Protein AF-0000000083131867 (afdb_homodimer)

Structure (mmCIF, N/CA/C/O backbone):
data_AF-0000000083131867-model_v1
#
loop_
_entity.id
_entity.type
_entity.pdbx_description
1 polymer 'Stringent starvation B family protein'
#
loop_
_atom_site.group_PDB
_atom_site.id
_atom_site.type_symbol
_atom_site.label_atom_id
_atom_site.label_alt_id
_atom_site.label_comp_id
_atom_site.label_asym_id
_atom_site.label_entity_id
_atom_site.label_seq_id
_atom_site.pdbx_PDB_ins_code
_atom_site.Cartn_x
_atom_site.Cartn_y
_atom_site.Cartn_z
_atom_site.occupancy
_atom_site.B_iso_or_equiv
_atom_site.auth_seq_id
_atom_site.auth_comp_id
_atom_site.auth_asym_id
_atom_site.auth_atom_id
_atom_site.pdbx_PDB_model_num
ATOM 1 N N . MET A 1 1 ? 16.654 6.094 -4.337 1 73.13 1 MET A N 1
ATOM 2 C CA . MET A 1 1 ? 15.721 5.061 -4.778 1 73.13 1 MET A CA 1
ATOM 3 C C . MET A 1 1 ? 14.392 5.177 -4.04 1 73.13 1 MET A C 1
ATOM 5 O O . MET A 1 1 ? 14.355 5.591 -2.88 1 73.13 1 MET A O 1
ATOM 9 N N . ALA A 1 2 ? 13.222 5.11 -4.765 1 87.03 2 ALA A N 1
ATOM 10 C CA . ALA A 1 2 ? 11.904 5.265 -4.155 1 87.03 2 ALA A CA 1
ATOM 11 C C . ALA A 1 2 ? 11.642 4.166 -3.129 1 87.03 2 ALA A C 1
ATOM 13 O O . ALA A 1 2 ? 11.893 2.988 -3.394 1 87.03 2 ALA A O 1
ATOM 14 N N . LEU A 1 3 ? 11.29 4.611 -2.001 1 92.62 3 LEU A N 1
ATOM 15 C CA . LEU A 1 3 ? 10.927 3.651 -0.965 1 92.62 3 LEU A CA 1
ATOM 16 C C . LEU A 1 3 ? 9.573 3.016 -1.263 1 92.62 3 LEU A C 1
ATOM 18 O O . LEU A 1 3 ? 8.703 3.652 -1.862 1 92.62 3 LEU A O 1
ATOM 22 N N . LEU A 1 4 ? 9.356 1.833 -0.875 1 97.01 4 LEU A N 1
ATOM 23 C CA . LEU A 1 4 ? 8.075 1.155 -1.038 1 97.01 4 LEU A CA 1
ATOM 24 C C . LEU A 1 4 ? 6.954 1.944 -0.37 1 97.01 4 LEU A C 1
ATOM 26 O O . LEU A 1 4 ? 5.853 2.049 -0.915 1 97.01 4 LEU A O 1
ATOM 30 N N . ARG A 1 5 ? 7.267 2.534 0.7 1 97.18 5 ARG A N 1
ATOM 31 C CA . ARG A 1 5 ? 6.232 3.226 1.461 1 97.18 5 ARG A CA 1
ATOM 32 C C . ARG A 1 5 ? 5.667 4.402 0.673 1 97.18 5 ARG A C 1
ATOM 34 O O . ARG A 1 5 ? 4.506 4.777 0.852 1 97.18 5 ARG A O 1
ATOM 41 N N . SER A 1 6 ? 6.434 5.08 -0.148 1 97.62 6 SER A N 1
ATOM 42 C CA . SER A 1 6 ? 5.884 6.191 -0.918 1 97.62 6 SER A CA 1
ATOM 43 C C . SER A 1 6 ? 4.797 5.716 -1.876 1 97.62 6 SER A C 1
ATOM 45 O O . SER A 1 6 ? 3.791 6.402 -2.07 1 97.62 6 SER A O 1
ATOM 47 N N . TYR A 1 7 ? 4.973 4.505 -2.48 1 98.32 7 TYR A N 1
ATOM 48 C CA . TYR A 1 7 ? 3.967 3.895 -3.343 1 98.32 7 TYR A CA 1
ATOM 49 C C . TYR A 1 7 ? 2.711 3.545 -2.553 1 98.32 7 TYR A C 1
ATOM 51 O O . TYR A 1 7 ? 1.594 3.821 -2.997 1 98.32 7 TYR A O 1
ATOM 59 N N . LEU A 1 8 ? 2.946 3.026 -1.408 1 98.69 8 LEU A N 1
ATOM 60 C CA . LEU A 1 8 ? 1.821 2.56 -0.604 1 98.69 8 LEU A CA 1
ATOM 61 C C . LEU A 1 8 ? 1.019 3.735 -0.057 1 98.69 8 LEU A C 1
ATOM 63 O O . LEU A 1 8 ? -0.211 3.677 0.008 1 98.69 8 LEU A O 1
ATOM 67 N N . ILE A 1 9 ? 1.72 4.769 0.348 1 98.77 9 ILE A N 1
ATOM 68 C CA . ILE A 1 9 ? 1.046 5.968 0.833 1 98.77 9 ILE A CA 1
ATOM 69 C C . ILE A 1 9 ? 0.175 6.554 -0.276 1 98.77 9 ILE A C 1
ATOM 71 O O . ILE A 1 9 ? -0.986 6.9 -0.044 1 98.77 9 ILE A O 1
ATOM 75 N N . ARG A 1 10 ? 0.74 6.588 -1.445 1 98.77 10 ARG A N 1
ATOM 76 C CA . ARG A 1 10 ? -0.016 7.117 -2.576 1 98.77 10 ARG A CA 1
ATOM 77 C C . ARG A 1 10 ? -1.252 6.268 -2.854 1 98.77 10 ARG A C 1
ATOM 79 O O . ARG A 1 10 ? -2.346 6.8 -3.051 1 98.77 10 ARG A O 1
ATOM 86 N N . SER A 1 11 ? -1.071 4.991 -2.851 1 98.72 11 SER A N 1
ATOM 87 C CA . SER A 1 11 ? -2.185 4.096 -3.147 1 98.72 11 SER A CA 1
ATOM 88 C C . SER A 1 11 ? -3.237 4.14 -2.045 1 98.72 11 SER A C 1
ATOM 90 O O . SER A 1 11 ? -4.437 4.076 -2.322 1 98.72 11 SER A O 1
ATOM 92 N N . CYS A 1 12 ? -2.796 4.262 -0.83 1 98.83 12 CYS A N 1
ATOM 93 C CA . CYS A 1 12 ? -3.72 4.412 0.288 1 98.83 12 CYS A CA 1
ATOM 94 C C . CYS A 1 12 ? -4.553 5.68 0.14 1 98.83 12 CYS A C 1
ATOM 96 O O . CYS A 1 12 ? -5.767 5.659 0.352 1 98.83 12 CYS A O 1
ATOM 98 N N . TYR A 1 13 ? -3.886 6.784 -0.223 1 98.93 13 TYR A N 1
ATOM 99 C CA . TYR A 1 13 ? -4.599 8.033 -0.463 1 98.93 13 TYR A CA 1
ATOM 100 C C . TYR A 1 13 ? -5.691 7.845 -1.51 1 98.93 13 TYR A C 1
ATOM 102 O O . TYR A 1 13 ? -6.833 8.264 -1.307 1 98.93 13 TYR A O 1
ATOM 110 N N . ASP A 1 14 ? -5.332 7.192 -2.614 1 98.63 14 ASP A N 1
ATOM 111 C CA . ASP A 1 14 ? -6.27 6.969 -3.71 1 98.63 14 ASP A CA 1
ATOM 112 C C . ASP A 1 14 ? -7.485 6.173 -3.239 1 98.63 14 ASP A C 1
ATOM 114 O O . ASP A 1 14 ? -8.618 6.477 -3.617 1 98.63 14 ASP A O 1
ATOM 118 N N . TRP A 1 15 ? -7.198 5.218 -2.461 1 98.6 15 TRP A N 1
ATOM 119 C CA . TRP A 1 15 ? -8.297 4.398 -1.96 1 98.6 15 TRP A CA 1
ATOM 120 C C . TRP A 1 15 ? -9.23 5.22 -1.077 1 98.6 15 TRP A C 1
ATOM 122 O O . TRP A 1 15 ? -10.454 5.133 -1.207 1 98.6 15 TRP A O 1
ATOM 132 N N . ILE A 1 16 ? -8.664 5.94 -0.137 1 98.5 16 ILE A N 1
ATOM 133 C CA . ILE A 1 16 ? -9.454 6.715 0.814 1 98.5 16 ILE A CA 1
ATOM 134 C C . ILE A 1 16 ? -10.364 7.683 0.061 1 98.5 16 ILE A C 1
ATOM 136 O O . ILE A 1 16 ? -11.567 7.748 0.325 1 98.5 16 ILE A O 1
ATOM 140 N N . VAL A 1 17 ? -9.823 8.381 -0.888 1 98.58 17 VAL A N 1
ATOM 141 C CA . VAL A 1 17 ? -10.572 9.391 -1.628 1 98.58 17 VAL A CA 1
ATOM 142 C C . VAL A 1 17 ? -11.627 8.715 -2.502 1 98.58 17 VAL A C 1
ATOM 144 O O . VAL A 1 17 ? -12.757 9.197 -2.606 1 98.58 17 VAL A O 1
ATOM 147 N N . ALA A 1 18 ? -11.251 7.616 -3.095 1 97.63 18 ALA A N 1
ATOM 148 C CA . ALA A 1 18 ? -12.191 6.887 -3.942 1 97.63 18 ALA A CA 1
ATOM 149 C C . ALA A 1 18 ? -13.405 6.425 -3.141 1 97.63 18 ALA A C 1
ATOM 151 O O . ALA A 1 18 ? -14.488 6.232 -3.699 1 97.63 18 ALA A O 1
ATOM 152 N N . HIS A 1 19 ? -13.235 6.26 -1.871 1 96.95 19 HIS A N 1
ATOM 153 C CA . HIS A 1 19 ? -14.321 5.779 -1.025 1 96.95 19 HIS A CA 1
ATOM 154 C C . HIS A 1 19 ? -14.947 6.92 -0.229 1 96.95 19 HIS A C 1
ATOM 156 O O . HIS A 1 19 ? -15.649 6.683 0.756 1 96.95 19 HIS A O 1
ATOM 162 N N . GLN A 1 20 ? -14.611 8.117 -0.675 1 97.29 20 GLN A N 1
ATOM 163 C CA . GLN A 1 20 ? -15.221 9.343 -0.17 1 97.29 20 GLN A CA 1
ATOM 164 C C . GLN A 1 20 ? -14.958 9.514 1.324 1 97.29 20 GLN A C 1
ATOM 166 O O . GLN A 1 20 ? -15.843 9.935 2.071 1 97.29 20 GLN A O 1
ATOM 171 N N . LEU A 1 21 ? -13.849 9.045 1.804 1 98 21 LEU A N 1
ATOM 172 C CA . LEU A 1 21 ? -13.382 9.259 3.169 1 98 21 LEU A CA 1
ATOM 173 C C . LEU A 1 21 ? -12.357 10.387 3.222 1 98 21 LEU A C 1
ATOM 175 O O . LEU A 1 21 ? -11.96 10.92 2.184 1 98 21 LEU A O 1
ATOM 179 N N . THR A 1 22 ? -11.942 10.76 4.432 1 98.78 22 THR A N 1
ATOM 180 C CA . THR A 1 22 ? -11.062 11.909 4.616 1 98.78 22 THR A CA 1
ATOM 181 C C . THR A 1 22 ? -9.639 11.455 4.928 1 98.78 22 THR A C 1
ATOM 183 O O . THR A 1 22 ? -9.372 10.932 6.012 1 98.78 22 THR A O 1
ATOM 186 N N . PRO A 1 23 ? -8.731 11.714 4.032 1 98.93 23 PRO A N 1
ATOM 187 C CA . PRO A 1 23 ? -7.347 11.312 4.291 1 98.93 23 PRO A CA 1
ATOM 188 C C . PRO A 1 23 ? -6.633 12.245 5.266 1 98.93 23 PRO A C 1
ATOM 190 O O . PRO A 1 23 ? -6.575 13.456 5.037 1 98.93 23 PRO A O 1
ATOM 193 N N . TYR A 1 24 ? -6.093 11.647 6.287 1 98.95 24 TYR A N 1
ATOM 194 C CA . TYR A 1 24 ? -5.263 12.353 7.257 1 98.95 24 TYR A CA 1
ATOM 195 C C . TYR A 1 24 ? -3.824 11.855 7.209 1 98.95 24 TYR A C 1
ATOM 197 O O . TYR A 1 24 ? -3.58 10.65 7.109 1 98.95 24 TYR A O 1
ATOM 205 N N . LEU A 1 25 ? -2.909 12.782 7.252 1 98.96 25 LEU A N 1
ATOM 206 C CA . LEU A 1 25 ? -1.481 12.486 7.274 1 98.96 25 LEU A CA 1
ATOM 207 C C . LEU A 1 25 ? -0.878 12.815 8.635 1 98.96 25 LEU A C 1
ATOM 209 O O . LEU A 1 25 ? -0.952 13.958 9.091 1 98.96 25 LEU A O 1
ATOM 213 N N . LEU A 1 26 ? -0.343 11.841 9.291 1 98.92 26 LEU A N 1
ATOM 214 C CA . LEU A 1 26 ? 0.411 12.047 10.523 1 98.92 26 LEU A CA 1
ATOM 215 C C . LEU A 1 26 ? 1.896 12.229 10.227 1 98.92 26 LEU A C 1
ATOM 217 O O . LEU A 1 26 ? 2.513 11.381 9.579 1 98.92 26 LEU A O 1
ATOM 221 N N . VAL A 1 27 ? 2.482 13.334 10.694 1 98.86 27 VAL A N 1
ATOM 222 C CA . VAL A 1 27 ? 3.839 13.703 10.305 1 98.86 27 VAL A CA 1
ATOM 223 C C . VAL A 1 27 ? 4.72 13.822 11.547 1 98.86 27 VAL A C 1
ATOM 225 O O . VAL A 1 27 ? 4.314 14.417 12.548 1 98.86 27 VAL A O 1
ATOM 228 N N . ASP A 1 28 ? 5.862 13.181 11.529 1 98.62 28 ASP A N 1
ATOM 229 C CA . ASP A 1 28 ? 6.919 13.495 12.486 1 98.62 28 ASP A CA 1
ATOM 230 C C . ASP A 1 28 ? 7.56 14.845 12.173 1 98.62 28 ASP A C 1
ATOM 232 O O . ASP A 1 28 ? 8.401 14.946 11.278 1 98.62 28 ASP A O 1
ATOM 236 N N . ALA A 1 29 ? 7.293 15.862 12.939 1 98.63 29 ALA A N 1
ATOM 237 C CA . ALA A 1 29 ? 7.695 17.231 12.627 1 98.63 29 ALA A CA 1
ATOM 238 C C . ALA A 1 29 ? 9.091 17.529 13.166 1 98.63 29 ALA A C 1
ATOM 240 O O . ALA A 1 29 ? 9.599 18.642 13.012 1 98.63 29 ALA A O 1
ATOM 241 N N . THR A 1 30 ? 9.702 16.514 13.784 1 97.99 30 THR A N 1
ATOM 242 C CA . THR A 1 30 ? 11.005 16.738 14.398 1 97.99 30 THR A CA 1
ATOM 243 C C . THR A 1 30 ? 12.128 16.466 13.401 1 97.99 30 THR A C 1
ATOM 245 O O . THR A 1 30 ? 13.286 16.803 13.655 1 97.99 30 THR A O 1
ATOM 248 N N . LEU A 1 31 ? 11.783 15.821 12.292 1 96.86 31 LEU A N 1
ATOM 249 C CA . LEU A 1 31 ? 12.806 15.439 11.324 1 96.86 31 LEU A CA 1
ATOM 250 C C . LEU A 1 31 ? 13.254 16.644 10.504 1 96.86 31 LEU A C 1
ATOM 252 O O . LEU A 1 31 ? 12.469 17.563 10.262 1 96.86 31 LEU A O 1
ATOM 256 N N . ASP A 1 32 ? 14.407 16.384 9.99 1 93.61 32 ASP A N 1
ATOM 257 C CA . ASP A 1 32 ? 14.984 17.448 9.174 1 93.61 32 ASP A CA 1
ATOM 258 C C . ASP A 1 32 ? 14.2 17.63 7.876 1 93.61 32 ASP A C 1
ATOM 260 O O . ASP A 1 32 ? 13.633 16.672 7.347 1 93.61 32 ASP A O 1
ATOM 264 N N . ASP A 1 33 ? 14.073 18.827 7.301 1 96.49 33 ASP A N 1
ATOM 265 C CA . ASP A 1 33 ? 13.564 19.174 5.978 1 96.49 33 ASP A CA 1
ATOM 266 C C . ASP A 1 33 ? 12.037 19.202 5.967 1 96.49 33 ASP A C 1
ATOM 268 O O . ASP A 1 33 ? 11.423 19.469 4.932 1 96.49 33 ASP A O 1
ATOM 272 N N . VAL A 1 34 ? 11.474 18.794 7.229 1 98.71 34 VAL A N 1
ATOM 273 C CA . VAL A 1 34 ? 10.025 18.946 7.314 1 98.71 34 VAL A CA 1
ATOM 274 C C . VAL A 1 34 ? 9.663 20.428 7.375 1 98.71 34 VAL A C 1
ATOM 276 O O . VAL A 1 34 ? 10.231 21.18 8.171 1 98.71 34 VAL A O 1
ATOM 279 N N . ASP A 1 35 ? 8.739 20.866 6.48 1 98.77 35 ASP A N 1
ATOM 280 C CA . ASP A 1 35 ? 8.254 22.243 6.482 1 98.77 35 ASP A CA 1
ATOM 281 C C . ASP A 1 35 ? 6.743 22.293 6.692 1 98.77 35 ASP A C 1
ATOM 283 O O . ASP A 1 35 ? 5.973 22.117 5.745 1 98.77 35 ASP A O 1
ATOM 287 N N . VAL A 1 36 ? 6.335 22.49 7.915 1 98.67 36 VAL A N 1
ATOM 288 C CA . VAL A 1 36 ? 4.941 22.578 8.338 1 98.67 36 VAL A CA 1
ATOM 289 C C . VAL A 1 36 ? 4.771 23.734 9.32 1 98.67 36 VAL A C 1
ATOM 291 O O . VAL A 1 36 ? 5.735 24.162 9.958 1 98.67 36 VAL A O 1
ATOM 294 N N . PRO A 1 37 ? 3.579 24.255 9.402 1 97.78 37 PRO A N 1
ATOM 295 C CA . PRO A 1 37 ? 3.372 25.327 10.379 1 97.78 37 PRO A CA 1
ATOM 296 C C . PRO A 1 37 ? 3.629 24.874 11.815 1 97.78 37 PRO A C 1
ATOM 298 O O . PRO A 1 37 ? 2.906 24.021 12.336 1 97.78 37 PRO A O 1
ATOM 301 N N . GLU A 1 38 ? 4.517 25.463 12.437 1 96.6 38 GLU A N 1
ATOM 302 C CA . GLU A 1 38 ? 5.028 25.021 13.732 1 96.6 38 GLU A CA 1
ATOM 303 C C . GLU A 1 38 ? 3.972 25.173 14.823 1 96.6 38 GLU A C 1
ATOM 305 O O . GLU A 1 38 ? 3.948 24.4 15.782 1 96.6 38 GLU A O 1
ATOM 310 N N . GLU A 1 39 ? 3.131 26.167 14.712 1 96.72 39 GLU A N 1
ATOM 311 C CA . GLU A 1 39 ? 2.154 26.478 15.751 1 96.72 39 GLU A CA 1
ATOM 312 C C . GLU A 1 39 ? 1.12 25.364 15.887 1 96.72 39 GLU A C 1
ATOM 314 O O . GLU A 1 39 ? 0.364 25.327 16.86 1 96.72 39 GLU A O 1
ATOM 319 N N . TYR A 1 40 ? 1.158 24.432 14.948 1 97.36 40 TYR A N 1
ATOM 320 C CA . TYR A 1 40 ? 0.164 23.365 14.967 1 97.36 40 TYR A CA 1
ATOM 321 C C . TYR A 1 40 ? 0.792 22.041 15.387 1 97.36 40 TYR A C 1
ATOM 323 O O . TYR A 1 40 ? 0.121 21.007 15.406 1 97.36 40 TYR A O 1
ATOM 331 N N . ILE A 1 41 ? 2.099 22.104 15.722 1 98.29 41 ILE A N 1
ATOM 332 C CA . ILE A 1 41 ? 2.812 20.901 16.137 1 98.29 41 ILE A CA 1
ATOM 333 C C . ILE A 1 41 ? 2.503 20.598 17.602 1 98.29 41 ILE A C 1
ATOM 335 O O . ILE A 1 41 ? 2.488 21.503 18.44 1 98.29 41 ILE A O 1
ATOM 339 N N . ASP A 1 42 ? 2.102 19.364 17.847 1 98.14 42 ASP A N 1
ATOM 340 C CA . ASP A 1 42 ? 1.883 18.871 19.203 1 98.14 42 ASP A CA 1
ATOM 341 C C . ASP A 1 42 ? 2.783 17.675 19.504 1 98.14 42 ASP A C 1
ATOM 343 O O . ASP A 1 42 ? 2.646 16.617 18.886 1 98.14 42 ASP A O 1
ATOM 347 N N . LYS A 1 43 ? 3.737 17.781 20.463 1 97.93 43 LYS A N 1
ATOM 348 C CA . LYS A 1 43 ? 4.657 16.725 20.876 1 97.93 43 LYS A CA 1
ATOM 349 C C . LYS A 1 43 ? 5.45 16.191 19.687 1 97.93 43 LYS A C 1
ATOM 351 O O . LYS A 1 43 ? 5.556 14.977 19.5 1 97.93 43 LYS A O 1
ATOM 356 N N . GLY A 1 44 ? 5.795 17.102 18.833 1 98.32 44 GLY A N 1
ATOM 357 C CA . GLY A 1 44 ? 6.685 16.776 17.731 1 98.32 44 GLY A CA 1
ATOM 358 C C . GLY A 1 44 ? 5.962 16.19 16.533 1 98.32 44 GLY A C 1
ATOM 359 O O . GLY A 1 44 ? 6.597 15.748 15.573 1 98.32 44 GLY A O 1
ATOM 360 N N . LYS A 1 45 ? 4.575 16.161 16.641 1 98.77 45 LYS A N 1
ATOM 361 C CA . LYS A 1 45 ? 3.797 15.593 15.543 1 98.77 45 LYS A CA 1
ATOM 362 C C . LYS A 1 45 ? 2.73 16.572 15.062 1 98.77 45 LYS A C 1
ATOM 364 O O . LYS A 1 45 ? 2.349 17.491 15.79 1 98.77 45 LYS A O 1
ATOM 369 N N . ILE A 1 46 ? 2.321 16.383 13.848 1 98.76 46 ILE A N 1
ATOM 370 C CA . ILE A 1 46 ? 1.221 17.169 13.3 1 98.76 46 ILE A CA 1
ATOM 371 C C . ILE A 1 46 ? 0.346 16.285 12.414 1 98.76 46 ILE A C 1
ATOM 373 O O . ILE A 1 46 ? 0.851 15.408 11.709 1 98.76 46 ILE A O 1
ATOM 377 N N . ILE A 1 47 ? -0.959 16.447 12.472 1 98.83 47 ILE A N 1
ATOM 378 C CA . ILE A 1 47 ? -1.916 15.771 11.603 1 98.83 47 ILE A CA 1
ATOM 379 C C . ILE A 1 47 ? -2.43 16.746 10.545 1 98.83 47 ILE A C 1
ATOM 381 O O . ILE A 1 47 ? -2.891 17.841 10.873 1 98.83 47 ILE A O 1
ATOM 385 N N . LEU A 1 48 ? -2.331 16.383 9.329 1 98.83 48 LEU A N 1
ATOM 386 C CA . LEU A 1 48 ? -2.731 17.234 8.214 1 98.83 48 LEU A CA 1
ATOM 387 C C . LEU A 1 48 ? -3.896 16.615 7.449 1 98.83 48 LEU A C 1
ATOM 389 O O . LEU A 1 48 ? -3.919 15.403 7.22 1 98.83 48 LEU A O 1
ATOM 393 N N . ASN A 1 49 ? -4.849 17.394 7.113 1 98.64 49 ASN A N 1
ATOM 394 C CA . ASN A 1 49 ? -5.977 16.998 6.278 1 98.64 49 ASN A CA 1
ATOM 395 C C . ASN A 1 49 ? -5.635 17.088 4.793 1 98.64 49 ASN A C 1
ATOM 397 O O . ASN A 1 49 ? -5.379 18.177 4.276 1 98.64 49 ASN A O 1
ATOM 401 N N . LEU A 1 50 ? -5.694 15.955 4.155 1 98.89 50 LEU A N 1
ATOM 402 C CA . LEU A 1 50 ? -5.303 15.949 2.749 1 98.89 50 LEU A CA 1
ATOM 403 C C . LEU A 1 50 ? -6.521 15.78 1.847 1 98.89 50 LEU A C 1
ATOM 405 O O . LEU A 1 50 ? -6.39 15.38 0.688 1 98.89 50 LEU A O 1
ATOM 409 N N . ALA A 1 51 ? -7.633 15.987 2.357 1 98.76 51 ALA A N 1
ATOM 410 C CA . ALA A 1 51 ? -8.813 15.921 1.498 1 98.76 51 ALA A CA 1
ATOM 411 C C . ALA A 1 51 ? -8.655 16.826 0.28 1 98.76 51 ALA A C 1
ATOM 413 O O . ALA A 1 51 ? -8.125 17.935 0.387 1 98.76 51 ALA A O 1
ATOM 414 N N . PRO A 1 52 ? -9.2 16.37 -0.82 1 98.45 52 PRO A N 1
ATOM 415 C CA . PRO A 1 52 ? -9.049 17.167 -2.04 1 98.45 52 PRO A CA 1
ATOM 416 C C . PRO A 1 52 ? -9.571 18.593 -1.881 1 98.45 52 PRO A C 1
ATOM 418 O O . PRO A 1 52 ? -9.004 19.529 -2.45 1 98.45 52 PRO A O 1
ATOM 421 N N . ALA A 1 53 ? -10.539 18.747 -1.103 1 97.81 53 ALA A N 1
ATOM 422 C CA . ALA A 1 53 ? -11.131 20.069 -0.909 1 97.81 53 ALA A CA 1
ATOM 423 C C . ALA A 1 53 ? -10.286 20.913 0.041 1 97.81 53 ALA A C 1
ATOM 425 O O . ALA A 1 53 ? -10.45 22.134 0.108 1 97.81 53 ALA A O 1
ATOM 426 N N . ALA A 1 54 ? -9.392 20.29 0.712 1 98.19 54 ALA A N 1
ATOM 427 C CA . ALA A 1 54 ? -8.678 20.99 1.777 1 98.19 54 ALA A CA 1
ATOM 428 C C . ALA A 1 54 ? -7.289 21.421 1.315 1 98.19 54 ALA A C 1
ATOM 430 O O . ALA A 1 54 ? -6.614 22.196 1.997 1 98.19 54 ALA A O 1
ATOM 431 N N . VAL A 1 55 ? -6.832 20.867 0.188 1 98.61 55 VAL A N 1
ATOM 432 C CA . VAL A 1 55 ? -5.456 21.145 -0.209 1 98.61 55 VAL A CA 1
ATOM 433 C C . VAL A 1 55 ? -5.409 21.516 -1.689 1 98.61 55 VAL A C 1
ATOM 435 O O . VAL A 1 55 ? -6.329 21.194 -2.445 1 98.61 55 VAL A O 1
ATOM 438 N N . ASN A 1 56 ? -4.27 22.198 -2.098 1 98.42 56 ASN A N 1
ATOM 439 C CA . ASN A 1 56 ? -3.98 22.535 -3.487 1 98.42 56 ASN A CA 1
ATOM 440 C C . ASN A 1 56 ? -2.659 21.926 -3.948 1 98.42 56 ASN A C 1
ATOM 442 O O . ASN A 1 56 ? -1.701 21.853 -3.176 1 98.42 56 ASN A O 1
ATOM 446 N N . ASP A 1 57 ? -2.594 21.438 -5.198 1 98.34 57 ASP A N 1
ATOM 447 C CA . ASP A 1 57 ? -1.375 20.969 -5.848 1 98.34 57 ASP A CA 1
ATOM 448 C C . ASP A 1 57 ? -0.726 19.841 -5.049 1 98.34 57 ASP A C 1
ATOM 450 O O . ASP A 1 57 ? 0.491 19.836 -4.847 1 98.34 57 ASP A O 1
ATOM 454 N N . LEU A 1 58 ? -1.529 18.98 -4.53 1 98.89 58 LEU A N 1
ATOM 455 C CA . LEU A 1 58 ? -1.001 17.842 -3.785 1 98.89 58 LEU A CA 1
ATOM 456 C C . LEU A 1 58 ? -0.177 16.934 -4.693 1 98.89 58 LEU A C 1
ATOM 458 O O . LEU A 1 58 ? -0.636 16.543 -5.768 1 98.89 58 LEU A O 1
ATOM 462 N N . GLU A 1 59 ? 1.022 16.669 -4.268 1 98.64 59 GLU A N 1
ATOM 463 C CA . GLU A 1 59 ? 1.884 15.697 -4.934 1 98.64 59 GLU A CA 1
ATOM 464 C C . GLU A 1 59 ? 2.48 14.711 -3.932 1 98.64 59 GLU A C 1
ATOM 466 O O . GLU A 1 59 ? 3.129 15.116 -2.966 1 98.64 59 GLU A O 1
ATOM 471 N N . ILE A 1 60 ? 2.163 13.464 -4.144 1 98.52 60 ILE A N 1
ATOM 472 C CA . ILE A 1 60 ? 2.817 12.386 -3.41 1 98.52 60 ILE A CA 1
ATOM 473 C C . ILE A 1 60 ? 3.882 11.735 -4.289 1 98.52 60 ILE A C 1
ATOM 475 O O . ILE A 1 60 ? 3.566 10.906 -5.146 1 98.52 60 ILE A O 1
ATOM 479 N N . GLU A 1 61 ? 5.055 12.107 -4.026 1 97.15 61 GLU A N 1
ATOM 480 C CA . GLU A 1 61 ? 6.181 11.687 -4.855 1 97.15 61 GLU A CA 1
ATOM 481 C C . GLU A 1 61 ? 6.989 10.588 -4.173 1 97.15 61 GLU A C 1
ATOM 483 O O . GLU A 1 61 ? 6.565 10.04 -3.153 1 97.15 61 GLU A O 1
ATOM 488 N N . GLU A 1 62 ? 8.121 10.265 -4.717 1 94.99 62 GLU A N 1
ATOM 489 C CA . GLU A 1 62 ? 8.964 9.179 -4.227 1 94.99 62 GLU A C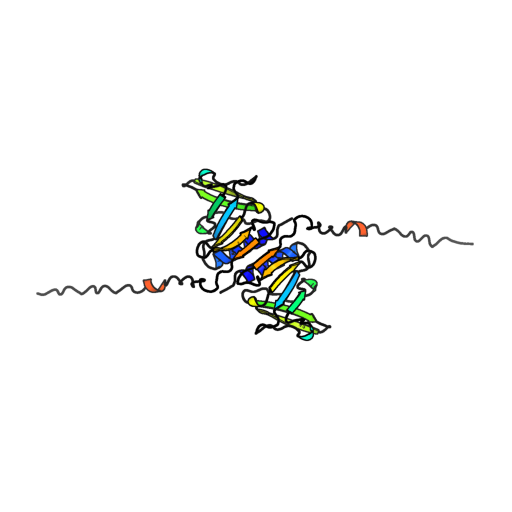A 1
ATOM 490 C C . GLU A 1 62 ? 9.663 9.567 -2.926 1 94.99 62 GLU A C 1
ATOM 492 O O . GLU A 1 62 ? 9.858 8.726 -2.047 1 94.99 62 GLU A O 1
ATOM 497 N N . SER A 1 63 ? 9.972 10.856 -2.835 1 96.53 63 SER A N 1
ATOM 498 C CA . SER A 1 63 ? 10.817 11.235 -1.708 1 96.53 63 SER A CA 1
ATOM 499 C C . SER A 1 63 ? 10.085 12.18 -0.761 1 96.53 63 SER A C 1
ATOM 501 O O . SER A 1 63 ? 10.561 12.452 0.343 1 96.53 63 SER A O 1
ATOM 503 N N . CYS A 1 64 ? 8.879 12.662 -1.237 1 98.23 64 CYS A N 1
ATOM 504 C CA . CYS A 1 64 ? 8.223 13.648 -0.385 1 98.23 64 CYS A CA 1
ATOM 505 C C . CYS A 1 64 ? 6.749 13.789 -0.748 1 98.23 64 CYS A C 1
ATOM 507 O O . CYS A 1 64 ? 6.309 13.283 -1.782 1 98.23 64 CYS A O 1
ATOM 509 N N . ILE A 1 65 ? 6.039 14.408 0.131 1 98.86 65 ILE A N 1
ATOM 510 C CA . ILE A 1 65 ? 4.675 14.892 -0.053 1 98.86 65 ILE A CA 1
ATOM 511 C C . ILE A 1 65 ? 4.648 16.414 0.063 1 98.86 65 ILE A C 1
ATOM 513 O O . ILE A 1 65 ? 5.199 16.981 1.01 1 98.86 65 ILE A O 1
ATOM 517 N N . HIS A 1 66 ? 4.015 17.026 -0.891 1 98.8 66 HIS A N 1
ATOM 518 C CA . HIS A 1 66 ? 3.933 18.476 -0.755 1 98.8 66 HIS A CA 1
ATOM 519 C C . HIS A 1 66 ? 2.616 19.009 -1.309 1 98.8 66 HIS A C 1
ATOM 521 O O . HIS A 1 66 ? 2.017 18.395 -2.195 1 98.8 66 HIS A O 1
ATOM 527 N N . PHE A 1 67 ? 2.22 20.068 -0.8 1 98.91 67 PHE A N 1
ATOM 528 C CA . PHE A 1 67 ? 0.956 20.709 -1.138 1 98.91 67 PHE A CA 1
ATOM 529 C C . PHE A 1 67 ? 0.859 22.088 -0.496 1 98.91 67 PHE A C 1
ATOM 531 O O . PHE A 1 67 ? 1.747 22.491 0.258 1 98.91 67 PHE A O 1
ATOM 538 N N . SER A 1 68 ? -0.168 22.768 -0.861 1 98.84 68 SER A N 1
ATOM 539 C CA . SER A 1 68 ? -0.509 24.016 -0.186 1 98.84 68 SER A CA 1
ATOM 540 C C . SER A 1 68 ? -1.841 23.903 0.548 1 98.84 68 SER A C 1
ATOM 542 O O . SER A 1 68 ? -2.768 23.251 0.064 1 98.84 68 SER A O 1
ATOM 544 N N . ALA A 1 69 ? -1.859 24.499 1.654 1 98.2 69 ALA A N 1
ATOM 545 C CA . ALA A 1 69 ? -3.086 24.499 2.445 1 98.2 69 ALA A CA 1
ATOM 546 C C . ALA A 1 69 ? -3.161 25.733 3.341 1 98.2 69 ALA A C 1
ATOM 548 O O . ALA A 1 69 ? -2.155 26.412 3.558 1 98.2 69 ALA A O 1
ATOM 549 N N . GLY A 1 70 ? -4.407 25.97 3.769 1 97.24 70 GLY A N 1
ATOM 550 C CA . GLY A 1 70 ? -4.636 27.127 4.619 1 97.24 70 GLY A CA 1
ATOM 551 C C . GLY A 1 70 ? -4.531 26.81 6.099 1 97.24 70 GLY A C 1
ATOM 552 O O . GLY A 1 70 ? -5.099 25.822 6.569 1 97.24 70 GLY A O 1
ATOM 553 N N . PHE A 1 71 ? -3.769 27.533 6.751 1 95.79 71 PHE A N 1
ATOM 554 C CA . PHE A 1 71 ? -3.648 27.454 8.202 1 95.79 71 PHE A CA 1
ATOM 555 C C . PHE A 1 71 ? -3.919 28.811 8.842 1 95.79 71 PHE A C 1
ATOM 557 O O . PHE A 1 71 ? -3.095 29.723 8.748 1 95.79 71 PHE A O 1
ATOM 564 N N . GLY A 1 72 ? -5.065 28.897 9.432 1 93.95 72 GLY A N 1
ATOM 565 C CA . GLY A 1 72 ? -5.425 30.174 10.026 1 93.95 72 GLY A CA 1
ATOM 566 C C . GLY A 1 72 ? -5.662 31.265 8.999 1 93.95 72 GLY A C 1
ATOM 567 O O . GLY A 1 72 ? -5.26 32.413 9.201 1 93.95 72 GLY A O 1
ATOM 568 N N . GLY A 1 73 ? -6.096 30.855 7.834 1 92.75 73 GLY A N 1
ATOM 569 C CA . GLY A 1 73 ? -6.419 31.819 6.794 1 92.75 73 GLY A CA 1
ATOM 570 C C . GLY A 1 73 ? -5.246 32.128 5.883 1 92.75 73 GLY A C 1
ATOM 571 O O . GLY A 1 73 ? -5.386 32.882 4.917 1 92.75 73 GLY A O 1
ATOM 572 N N . VAL A 1 74 ? -4.098 31.654 6.207 1 95.85 74 VAL A N 1
ATOM 573 C CA . VAL A 1 74 ? -2.902 31.909 5.411 1 95.85 74 VAL A CA 1
ATOM 574 C C . VAL A 1 74 ? -2.531 30.658 4.618 1 95.85 74 VAL A C 1
ATOM 576 O O . VAL A 1 74 ? -2.365 29.579 5.192 1 95.85 74 VAL A O 1
ATOM 579 N N . LEU A 1 75 ? -2.452 30.817 3.288 1 97.32 75 LEU A N 1
ATOM 580 C CA . LEU A 1 75 ? -2.033 29.716 2.427 1 97.32 75 LEU A CA 1
ATOM 581 C C . LEU A 1 75 ? -0.539 29.451 2.572 1 97.32 75 LEU A C 1
ATOM 583 O O . LEU A 1 75 ? 0.274 30.37 2.445 1 97.32 75 LEU A O 1
ATOM 587 N N . ARG A 1 76 ? -0.189 28.245 2.894 1 97.79 76 ARG A N 1
ATOM 588 C CA . ARG A 1 76 ? 1.211 27.882 3.088 1 97.79 76 ARG A CA 1
ATOM 589 C C . ARG A 1 76 ? 1.57 26.634 2.287 1 97.79 76 ARG A C 1
ATOM 591 O O . ARG A 1 76 ? 0.728 25.756 2.087 1 97.79 76 ARG A O 1
ATOM 598 N N . ARG A 1 77 ? 2.839 26.628 1.9 1 98.59 77 ARG A N 1
ATOM 599 C CA . ARG A 1 77 ? 3.371 25.425 1.267 1 98.59 77 ARG A CA 1
ATOM 600 C C . ARG A 1 77 ? 3.89 24.441 2.31 1 98.59 77 ARG A C 1
ATOM 602 O O . ARG A 1 77 ? 4.616 24.827 3.229 1 98.59 77 ARG A O 1
ATOM 609 N N . ILE A 1 78 ? 3.472 23.255 2.172 1 98.88 78 ILE A N 1
ATOM 610 C CA . ILE A 1 78 ? 3.833 22.19 3.101 1 98.88 78 ILE A CA 1
ATOM 611 C C . ILE A 1 78 ? 4.758 21.192 2.409 1 98.88 78 ILE A C 1
ATOM 613 O O . ILE A 1 78 ? 4.543 20.838 1.247 1 98.88 78 ILE A O 1
ATOM 617 N N . TYR A 1 79 ? 5.762 20.785 3.106 1 98.91 79 TYR A N 1
ATOM 618 C CA . TYR A 1 79 ? 6.698 19.791 2.593 1 98.91 79 TYR A CA 1
ATOM 619 C C . TYR A 1 79 ? 6.977 18.716 3.636 1 98.91 79 TYR A C 1
ATOM 621 O O . TYR A 1 79 ? 7.368 19.023 4.765 1 98.91 79 TYR A O 1
ATOM 629 N N . VAL A 1 80 ? 6.82 17.489 3.306 1 98.86 80 VAL A N 1
ATOM 630 C CA . VAL A 1 80 ? 6.993 16.353 4.205 1 98.86 80 VAL A CA 1
ATOM 631 C C . VAL A 1 80 ? 7.839 15.279 3.525 1 98.86 80 VAL A C 1
ATOM 633 O O . VAL A 1 80 ? 7.362 14.58 2.628 1 98.86 80 VAL A O 1
ATOM 636 N N . PRO A 1 81 ? 9.066 15.14 3.952 1 98.46 81 PRO A N 1
ATOM 637 C CA . PRO A 1 81 ? 9.793 13.968 3.459 1 98.46 81 PRO A CA 1
ATOM 638 C C . PRO A 1 81 ? 9.062 12.657 3.743 1 98.46 81 PRO A C 1
ATOM 640 O O . PRO A 1 81 ? 8.421 12.518 4.788 1 98.46 81 PRO A O 1
ATOM 643 N N . ILE A 1 82 ? 9.203 11.686 2.894 1 97.53 82 ILE A N 1
ATOM 644 C CA . ILE A 1 82 ? 8.464 10.432 3 1 97.53 82 ILE A CA 1
ATOM 645 C C . ILE A 1 82 ? 8.803 9.743 4.32 1 97.53 82 ILE A C 1
ATOM 647 O O . ILE A 1 82 ? 7.939 9.122 4.943 1 97.53 82 ILE A O 1
ATOM 651 N N . ASN A 1 83 ? 10.029 9.872 4.784 1 95.3 83 ASN A N 1
ATOM 652 C CA . ASN A 1 83 ? 10.447 9.239 6.03 1 95.3 83 ASN A CA 1
ATOM 653 C C . ASN A 1 83 ? 9.774 9.881 7.24 1 95.3 83 ASN A C 1
ATOM 655 O O . ASN A 1 83 ? 9.765 9.306 8.329 1 95.3 83 ASN A O 1
ATOM 659 N N . ALA A 1 84 ? 9.244 11.071 7.073 1 97.89 84 ALA A N 1
ATOM 660 C CA . ALA A 1 84 ? 8.578 11.768 8.171 1 97.89 84 ALA A CA 1
ATOM 661 C C . ALA A 1 84 ? 7.088 11.441 8.205 1 97.89 84 ALA A C 1
ATOM 663 O O . ALA A 1 84 ? 6.391 11.792 9.161 1 97.89 84 ALA A O 1
ATOM 664 N N . ALA A 1 85 ? 6.565 10.845 7.144 1 98.45 85 ALA A N 1
ATOM 665 C CA . ALA A 1 85 ? 5.166 10.425 7.109 1 98.45 85 ALA A CA 1
ATOM 666 C C . ALA A 1 85 ? 4.943 9.187 7.973 1 98.45 85 ALA A C 1
ATOM 668 O O . ALA A 1 85 ? 5.299 8.074 7.578 1 98.45 85 ALA A O 1
ATOM 669 N N . LEU A 1 86 ? 4.323 9.354 9.065 1 98.09 86 LEU A N 1
ATOM 670 C CA . LEU A 1 86 ? 4.162 8.277 10.035 1 98.09 86 LEU A CA 1
ATOM 671 C C . LEU A 1 86 ? 2.925 7.443 9.721 1 98.09 86 LEU A C 1
ATOM 673 O O . LEU A 1 86 ? 2.858 6.264 10.076 1 98.09 86 LEU A O 1
ATOM 677 N N . ALA A 1 87 ? 1.917 8.134 9.128 1 98.77 87 ALA A N 1
ATOM 678 C CA . ALA A 1 87 ? 0.694 7.416 8.778 1 98.77 87 ALA A CA 1
ATOM 679 C C . ALA A 1 87 ? -0.13 8.199 7.761 1 98.77 87 ALA A C 1
ATOM 681 O O . ALA A 1 87 ? -0.072 9.43 7.721 1 98.77 87 ALA A O 1
ATOM 682 N N . LEU A 1 88 ? -0.787 7.597 6.927 1 98.94 88 LEU A N 1
ATOM 683 C CA . LEU A 1 88 ? -1.904 8.061 6.111 1 98.94 88 LEU A CA 1
ATOM 684 C C . LEU A 1 88 ? -3.141 7.2 6.344 1 98.94 88 LEU A C 1
ATOM 686 O O . LEU A 1 88 ? -3.105 5.985 6.14 1 98.94 88 LEU A O 1
ATOM 690 N N . TYR A 1 89 ? -4.2 7.822 6.816 1 98.83 89 TYR A N 1
ATOM 691 C CA . TYR A 1 89 ? -5.34 7.01 7.225 1 98.83 89 TYR A CA 1
ATOM 692 C C . TYR A 1 89 ? -6.644 7.783 7.072 1 98.83 89 TYR A C 1
ATOM 694 O O . TYR A 1 89 ? -6.634 9.01 6.943 1 98.83 89 TYR A O 1
ATOM 702 N N . ALA A 1 90 ? -7.713 7.061 7.015 1 98.74 90 ALA A N 1
ATOM 703 C CA . ALA A 1 90 ? -9.04 7.669 6.959 1 98.74 90 ALA A CA 1
ATOM 704 C C . ALA A 1 90 ? -9.491 8.129 8.343 1 98.74 90 ALA A C 1
ATOM 706 O O . ALA A 1 90 ? -9.508 7.341 9.291 1 98.74 90 ALA A O 1
ATOM 707 N N . ARG A 1 91 ? -9.881 9.295 8.393 1 98.16 91 ARG A N 1
ATOM 708 C CA . ARG A 1 91 ? -10.293 9.895 9.658 1 98.16 91 ARG A CA 1
ATOM 709 C C . ARG A 1 91 ? -11.451 9.122 10.28 1 98.16 91 ARG A C 1
ATOM 711 O O . ARG A 1 91 ? -11.502 8.944 11.498 1 98.16 91 ARG A O 1
ATOM 718 N N . GLU A 1 92 ? -12.343 8.603 9.468 1 97.39 92 GLU A N 1
ATOM 719 C CA . GLU A 1 92 ? -13.629 8.055 9.886 1 97.39 92 GLU A CA 1
ATOM 720 C C . GLU A 1 92 ? -13.458 6.696 10.558 1 97.39 92 GLU A C 1
ATOM 722 O O . GLU A 1 92 ? -14.25 6.323 11.426 1 97.39 92 GLU A O 1
ATOM 727 N N . ASN A 1 93 ? -12.417 5.958 10.123 1 96.17 93 ASN A N 1
ATOM 728 C CA . ASN A 1 93 ? -12.386 4.581 10.603 1 96.17 93 ASN A CA 1
ATOM 729 C C . ASN A 1 93 ? -10.961 4.122 10.898 1 96.17 93 ASN A C 1
ATOM 731 O O . ASN A 1 93 ? -10.738 2.963 11.254 1 96.17 93 ASN A O 1
ATOM 735 N N . ASN A 1 94 ? -9.973 4.95 10.639 1 97.41 94 ASN A N 1
ATOM 736 C CA . ASN A 1 94 ? -8.57 4.699 10.949 1 97.41 94 ASN A CA 1
ATOM 737 C C . ASN A 1 94 ? -7.971 3.644 10.023 1 97.41 94 ASN A C 1
ATOM 739 O O . ASN A 1 94 ? -6.886 3.124 10.287 1 97.41 94 ASN A O 1
ATOM 743 N N . MET A 1 95 ? -8.7 3.297 8.952 1 97.74 95 MET A N 1
ATOM 744 C CA . MET A 1 95 ? -8.097 2.412 7.959 1 97.74 95 MET A CA 1
ATOM 745 C C . MET A 1 95 ? -6.999 3.132 7.184 1 97.74 95 MET A C 1
ATOM 747 O O . MET A 1 95 ? -7.15 4.301 6.826 1 97.74 95 MET A O 1
ATOM 751 N N . GLY A 1 96 ? -5.886 2.527 7.026 1 98.59 96 GLY A N 1
ATOM 752 C CA . GLY A 1 96 ? -4.762 3.154 6.349 1 98.59 96 GLY A CA 1
ATOM 753 C C . GLY A 1 96 ? -3.436 2.481 6.646 1 98.59 96 GLY A C 1
ATOM 754 O O . GLY A 1 96 ? -3.398 1.301 7 1 98.59 96 GLY A O 1
ATOM 755 N N . VAL A 1 97 ? -2.354 3.163 6.398 1 98.69 97 VAL A N 1
ATOM 756 C CA . VAL A 1 97 ? -0.995 2.665 6.577 1 98.69 97 VAL A CA 1
ATOM 757 C C . VAL A 1 97 ? -0.31 3.426 7.709 1 98.69 97 VAL A C 1
ATOM 759 O O . VAL A 1 97 ? -0.489 4.639 7.847 1 98.69 97 VAL A O 1
ATOM 762 N N . TYR A 1 98 ? 0.487 2.675 8.503 1 98.25 98 TYR A N 1
ATOM 763 C CA . TYR A 1 98 ? 1.138 3.221 9.689 1 98.25 98 TYR A CA 1
ATOM 764 C C . TYR A 1 98 ? 2.587 2.759 9.777 1 98.25 98 TYR A C 1
ATOM 766 O O . TYR A 1 98 ? 2.876 1.569 9.631 1 98.25 98 TYR A O 1
ATOM 774 N N . SER A 1 99 ? 3.428 3.695 9.997 1 97.07 99 SER A N 1
ATOM 775 C CA . SER A 1 99 ? 4.811 3.307 10.253 1 97.07 99 SER A CA 1
ATOM 776 C C . SER A 1 99 ? 4.932 2.516 11.552 1 97.07 99 SER A C 1
ATOM 778 O O . SER A 1 99 ? 4.219 2.79 12.52 1 97.07 99 SER A O 1
ATOM 780 N N . ARG A 1 100 ? 5.878 1.654 11.508 1 92.55 100 ARG A N 1
ATOM 781 C CA . ARG A 1 100 ? 6.159 0.915 12.734 1 92.55 100 ARG A CA 1
ATOM 782 C C . ARG A 1 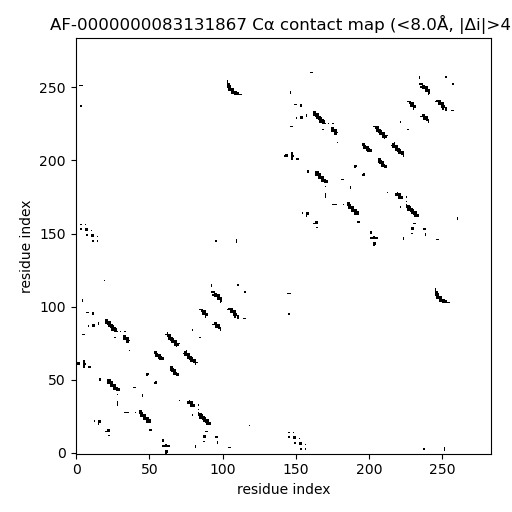100 ? 7.081 1.71 13.653 1 92.55 100 ARG A C 1
ATOM 784 O O . ARG A 1 100 ? 8.013 2.369 13.187 1 92.55 100 ARG A O 1
ATOM 791 N N . ASP A 1 101 ? 6.9 1.473 14.914 1 86.92 101 ASP A N 1
ATOM 792 C CA . ASP A 1 101 ? 7.737 2.165 15.889 1 86.92 101 ASP A CA 1
ATOM 793 C C . ASP A 1 101 ? 9.041 1.407 16.129 1 86.92 101 ASP A C 1
ATOM 795 O O . ASP A 1 101 ? 10.045 2 16.529 1 86.92 101 ASP A O 1
ATOM 799 N N . ASP A 1 102 ? 9.047 0.135 15.931 1 83.56 102 ASP A N 1
ATOM 800 C CA . ASP A 1 102 ? 10.162 -0.713 16.341 1 83.56 102 ASP A CA 1
ATOM 801 C C . ASP A 1 102 ? 11.079 -1.024 15.161 1 83.56 102 ASP A C 1
ATOM 803 O O . ASP A 1 102 ? 11.862 -1.975 15.209 1 83.56 102 ASP A O 1
ATOM 807 N N . GLY A 1 103 ? 10.987 -0.256 14.054 1 80.56 103 GLY A N 1
ATOM 808 C CA . GLY A 1 103 ? 11.851 -0.54 12.919 1 80.56 103 GLY A CA 1
ATOM 809 C C . GLY A 1 103 ? 11.21 -0.21 11.585 1 80.56 103 GLY A C 1
ATOM 810 O O . GLY A 1 103 ? 10.14 0.4 11.538 1 80.56 103 GLY A O 1
ATOM 811 N N . PRO A 1 104 ? 11.971 -0.612 10.577 1 87.25 104 PRO A N 1
ATOM 812 C CA . PRO A 1 104 ? 11.444 -0.336 9.239 1 87.25 104 PRO A CA 1
ATOM 813 C C . PRO A 1 104 ? 10.193 -1.15 8.918 1 87.25 104 PRO A C 1
ATOM 815 O O . PRO A 1 104 ? 10.053 -2.284 9.385 1 87.25 104 PRO A O 1
ATOM 818 N N . GLY A 1 105 ? 9.318 -0.548 8.24 1 94.62 105 GLY A N 1
ATOM 819 C CA . GLY A 1 105 ? 8.095 -1.217 7.825 1 94.62 105 GLY A CA 1
ATOM 820 C C . GLY A 1 105 ? 6.84 -0.452 8.199 1 94.62 105 GLY A C 1
ATOM 821 O O . GLY A 1 105 ? 6.917 0.63 8.784 1 94.62 105 GLY A O 1
ATOM 822 N N . MET A 1 106 ? 5.727 -1.029 7.737 1 96.87 106 MET A N 1
ATOM 823 C CA . MET A 1 106 ? 4.432 -0.41 8.004 1 96.87 106 MET A CA 1
ATOM 824 C C . MET A 1 106 ? 3.408 -1.454 8.434 1 96.87 106 MET A C 1
ATOM 826 O O . MET A 1 106 ? 3.583 -2.646 8.174 1 96.87 106 MET A O 1
ATOM 830 N N . TRP A 1 107 ? 2.458 -0.919 9.107 1 95.77 107 TRP A N 1
ATOM 831 C CA . TRP A 1 107 ? 1.238 -1.654 9.424 1 95.77 107 TRP A CA 1
ATOM 832 C C . TRP A 1 107 ? 0.051 -1.102 8.642 1 95.77 107 TRP A C 1
ATOM 834 O O . TRP A 1 107 ? -0.097 0.114 8.502 1 95.77 107 TRP A O 1
ATOM 844 N N . VAL A 1 108 ? -0.736 -2.099 8.165 1 97.69 108 VAL A N 1
ATOM 845 C CA . VAL A 1 108 ? -1.935 -1.705 7.432 1 97.69 108 VAL A CA 1
ATOM 846 C C . VAL A 1 108 ? -3.178 -2.078 8.236 1 97.69 108 VAL A C 1
ATOM 848 O O . VAL A 1 108 ? -3.372 -3.244 8.587 1 97.69 108 VAL A O 1
ATOM 851 N N . ASN A 1 109 ? -3.947 -1.119 8.564 1 96.97 109 ASN A N 1
ATOM 852 C CA . ASN A 1 109 ? -5.244 -1.335 9.196 1 96.97 109 ASN A CA 1
ATOM 853 C C . ASN A 1 109 ? -6.368 -1.386 8.166 1 96.97 109 ASN A C 1
ATOM 855 O O . ASN A 1 109 ? -6.707 -0.368 7.56 1 96.97 109 ASN A O 1
ATOM 859 N N . GLU A 1 110 ? -7.001 -2.488 7.968 1 95.27 110 GLU A N 1
ATOM 860 C CA . GLU A 1 110 ? -8.057 -2.658 6.974 1 95.27 110 GLU A CA 1
ATOM 861 C C . GLU A 1 110 ? -9.436 -2.655 7.627 1 95.27 110 GLU A C 1
ATOM 863 O O . GLU A 1 110 ? -10.433 -2.993 6.986 1 95.27 110 GLU A O 1
ATOM 868 N N . GLY A 1 111 ? -9.527 -2.304 8.81 1 87.72 111 GLY A N 1
ATOM 869 C CA . GLY A 1 111 ? -10.808 -2.259 9.497 1 87.72 111 GLY A CA 1
ATOM 870 C C . GLY A 1 111 ? -11.277 -3.62 9.975 1 87.72 111 GLY A C 1
ATOM 871 O O . GLY A 1 111 ? -10.661 -4.641 9.66 1 87.72 111 GLY A O 1
ATOM 872 N N . ASP A 1 112 ? -12.161 -3.716 11.085 1 69.59 112 ASP A N 1
ATOM 873 C CA . ASP A 1 112 ? -12.697 -4.963 11.621 1 69.59 112 ASP A CA 1
ATOM 874 C C . ASP A 1 112 ? -13.784 -5.53 10.709 1 69.59 112 ASP A C 1
ATOM 876 O O . ASP A 1 112 ? -14.444 -6.511 11.058 1 69.59 112 ASP A O 1
ATOM 880 N N . GLY A 1 113 ? -13.77 -5.315 9.43 1 56.91 113 GLY A N 1
ATOM 881 C CA . GLY A 1 113 ? -14.848 -5.84 8.607 1 56.91 113 GLY A CA 1
ATOM 882 C C . GLY A 1 113 ? -16.187 -5.186 8.89 1 56.91 113 GLY A C 1
ATOM 883 O O . GLY A 1 113 ? -17.141 -5.358 8.128 1 56.91 113 GLY A O 1
ATOM 884 N N . ARG A 1 114 ? -16.56 -4.826 10.119 1 45.49 114 ARG A N 1
ATOM 885 C CA . ARG A 1 114 ? -17.866 -4.333 10.546 1 45.49 114 ARG A CA 1
ATOM 886 C C . ARG A 1 114 ? -18.054 -2.871 10.154 1 45.49 114 ARG A C 1
ATOM 888 O O . ARG A 1 114 ? -19.185 -2.389 10.063 1 45.49 114 ARG A O 1
ATOM 895 N N . ASP A 1 115 ? -17.091 -2.13 10.22 1 41.61 115 ASP A N 1
ATOM 896 C CA . ASP A 1 115 ? -17.264 -0.682 10.276 1 41.61 115 ASP A CA 1
ATOM 897 C C . ASP A 1 115 ? -17.274 -0.076 8.875 1 41.61 115 ASP A C 1
ATOM 899 O O . ASP A 1 115 ? -17.148 1.14 8.718 1 41.61 115 ASP A O 1
ATOM 903 N N . ILE A 1 116 ? -17.003 -0.76 7.918 1 42.44 116 ILE A N 1
ATOM 904 C CA . ILE A 1 116 ? -17.158 0.029 6.7 1 42.44 116 ILE A CA 1
ATOM 905 C C . ILE A 1 116 ? -18.621 0.431 6.529 1 42.44 116 ILE A C 1
ATOM 907 O O . ILE A 1 116 ? -19.455 -0.387 6.135 1 42.44 116 ILE A O 1
ATOM 911 N N . ALA A 1 117 ? -19.142 1.166 7.372 1 36.58 117 ALA A N 1
ATOM 912 C CA . ALA A 1 117 ? -20.478 1.699 7.117 1 36.58 117 ALA A CA 1
ATOM 913 C C . ALA A 1 117 ? -20.617 2.161 5.67 1 36.58 117 ALA A C 1
ATOM 915 O O . ALA A 1 117 ? -19.713 2.798 5.125 1 36.58 117 ALA A O 1
ATOM 916 N N . PRO A 1 118 ? -21.361 1.534 4.874 1 35.99 118 PRO A N 1
ATOM 917 C CA . PRO A 1 118 ? -21.631 2.197 3.597 1 35.99 118 PRO A CA 1
ATOM 918 C C . PRO A 1 118 ? -21.788 3.709 3.739 1 35.99 118 PRO A C 1
ATOM 920 O O . PRO A 1 118 ? -22.357 4.185 4.725 1 35.99 118 PRO A O 1
ATOM 923 N N . VAL A 1 119 ? -20.768 4.47 3.451 1 35.33 119 VAL A N 1
ATOM 924 C CA . VAL A 1 119 ? -21.129 5.883 3.388 1 35.33 119 VAL A CA 1
ATOM 925 C C . VAL A 1 119 ? -22.565 6.028 2.888 1 35.33 119 VAL A C 1
ATOM 927 O O . VAL A 1 119 ? -22.931 5.457 1.858 1 35.33 119 VAL A O 1
ATOM 930 N N . PRO A 1 120 ? -23.513 6.206 3.671 1 34.82 120 PRO A N 1
ATOM 931 C CA . PRO A 1 120 ? -24.86 6.465 3.157 1 34.82 120 PRO A CA 1
ATOM 932 C C . PRO A 1 120 ? -24.856 7.351 1.913 1 34.82 120 PRO A C 1
ATOM 934 O O . PRO A 1 120 ? -24.077 8.304 1.832 1 34.82 120 PRO A O 1
ATOM 937 N N . GLU A 1 121 ? -25 6.782 0.764 1 35 121 GLU A N 1
ATOM 938 C CA . GLU A 1 121 ? -25.29 7.655 -0.37 1 35 121 GLU A CA 1
ATOM 939 C C . GLU A 1 121 ? -26.132 8.854 0.058 1 35 121 GLU A C 1
ATOM 941 O O . GLU A 1 121 ? -27.012 8.727 0.912 1 35 121 GLU A O 1
ATOM 946 N N . PRO A 1 122 ? -25.536 10.041 0.057 1 33.59 122 PRO A N 1
ATOM 947 C CA . PRO A 1 122 ? -26.473 11.13 0.342 1 33.59 122 PRO A CA 1
ATOM 948 C C . PRO A 1 122 ? -27.86 10.884 -0.248 1 33.59 122 PRO A C 1
ATOM 950 O O . PRO A 1 122 ? -27.978 10.433 -1.39 1 33.59 122 PRO A O 1
ATOM 953 N N . ASP A 1 123 ? -28.72 10.332 0.489 1 32.71 123 ASP A N 1
ATOM 954 C CA . ASP A 1 123 ? -30.117 10.271 0.07 1 32.71 123 ASP A CA 1
ATOM 955 C C . ASP A 1 123 ? -30.538 11.564 -0.626 1 32.71 123 ASP A C 1
ATOM 957 O O . ASP A 1 123 ? -30.825 12.565 0.034 1 32.71 123 ASP A O 1
ATOM 961 N N . THR A 1 124 ? -29.739 12.004 -1.632 1 30.6 124 THR A N 1
ATOM 962 C CA . THR A 1 124 ? -30.204 13.161 -2.389 1 30.6 124 THR A CA 1
ATOM 963 C C . THR A 1 124 ? -31.666 12.99 -2.794 1 30.6 124 THR A C 1
ATOM 965 O O . THR A 1 124 ? -32.211 13.813 -3.534 1 30.6 124 THR A O 1
ATOM 968 N N . LYS A 1 125 ? -32.162 11.705 -2.594 1 31.55 125 LYS A N 1
ATOM 969 C CA . LYS A 1 125 ? -33.503 11.727 -3.17 1 31.55 125 LYS A CA 1
ATOM 970 C C . LYS A 1 125 ? -34.437 12.618 -2.356 1 31.55 125 LYS A C 1
ATOM 972 O O . LYS A 1 125 ? -35.648 12.629 -2.584 1 31.55 125 LYS A O 1
ATOM 977 N N . LYS A 1 126 ? -33.987 12.926 -1.088 1 30.57 126 LYS A N 1
ATOM 978 C CA . LYS A 1 126 ? -35.14 13.438 -0.353 1 30.57 126 LYS A CA 1
ATOM 979 C C . LYS A 1 126 ? -35.543 14.821 -0.858 1 30.57 126 LYS A C 1
ATOM 981 O O . LYS A 1 126 ? -36.387 15.486 -0.254 1 30.57 126 LYS A O 1
ATOM 986 N N . ALA A 1 127 ? -34.648 15.416 -1.736 1 32.01 127 ALA A N 1
ATOM 987 C CA . ALA A 1 127 ? -35.081 16.805 -1.865 1 32.01 127 ALA A CA 1
ATOM 988 C C . ALA A 1 127 ? -36.392 16.902 -2.64 1 32.01 127 ALA A C 1
ATOM 990 O O . ALA A 1 127 ? -36.92 17.997 -2.846 1 32.01 127 ALA A O 1
ATOM 991 N N . ASP A 1 128 ? -36.791 15.822 -3.288 1 29.12 128 ASP A N 1
ATOM 992 C CA . ASP A 1 128 ? -37.821 16.213 -4.245 1 29.12 128 ASP A CA 1
ATOM 993 C C . ASP A 1 128 ? -39.14 16.518 -3.54 1 29.12 128 ASP A C 1
ATOM 995 O O . ASP A 1 128 ? -40.164 16.733 -4.192 1 29.12 128 ASP A O 1
ATOM 999 N N . SER A 1 129 ? -39.263 15.998 -2.282 1 27.97 129 SER A N 1
ATOM 1000 C CA . SER A 1 129 ? -40.679 16.074 -1.938 1 27.97 129 SER A CA 1
ATOM 1001 C C . SER A 1 129 ? -41.113 17.516 -1.699 1 27.97 129 SER A C 1
ATOM 1003 O O . SER A 1 129 ? -40.928 18.052 -0.604 1 27.97 129 SER A O 1
ATOM 1005 N N . ALA A 1 130 ? -40.745 18.377 -2.547 1 27.11 130 ALA A N 1
ATOM 1006 C CA . ALA A 1 130 ? -41.373 19.696 -2.55 1 27.11 130 ALA A CA 1
ATOM 1007 C C . ALA A 1 130 ? -42.893 19.581 -2.477 1 27.11 130 ALA A C 1
ATOM 1009 O O . ALA A 1 130 ? -43.53 19.089 -3.411 1 27.11 130 ALA A O 1
ATOM 1010 N N . LYS A 1 131 ? -43.42 19.393 -1.244 1 28.96 131 LYS A N 1
ATOM 1011 C CA . LYS A 1 131 ? -44.841 19.437 -0.915 1 28.96 131 LYS A CA 1
ATOM 1012 C C . LYS A 1 131 ? -45.508 20.669 -1.521 1 28.96 131 LYS A C 1
ATOM 1014 O O . LYS A 1 131 ? -45.012 21.787 -1.371 1 28.96 131 LYS A O 1
ATOM 1019 N N . LYS A 1 132 ? -46.277 20.471 -2.508 1 29.99 132 LYS A N 1
ATOM 1020 C CA . LYS A 1 132 ? -47.212 21.322 -3.238 1 29.99 132 LYS A CA 1
ATOM 1021 C C . LYS A 1 132 ? -48.065 22.149 -2.28 1 29.99 132 LYS A C 1
ATOM 1023 O O . LYS A 1 132 ? -48.893 21.603 -1.548 1 29.99 132 LYS A O 1
ATOM 1028 N N . VAL A 1 133 ? -47.371 23.087 -1.466 1 26.19 133 VAL A N 1
ATOM 1029 C CA . VAL A 1 133 ? -48.2 23.991 -0.674 1 26.19 133 VAL A CA 1
ATOM 1030 C C . VAL A 1 133 ? -49.382 24.474 -1.511 1 26.19 133 VAL A C 1
ATOM 1032 O O . VAL A 1 133 ? -49.199 24.996 -2.613 1 26.19 133 VAL A O 1
ATOM 1035 N N . ASP A 1 134 ? -50.527 23.85 -1.291 1 27.53 134 ASP A N 1
ATOM 1036 C CA . ASP A 1 134 ? -51.886 24.053 -1.783 1 27.53 134 ASP A CA 1
ATOM 1037 C C . ASP A 1 134 ? -52.291 25.522 -1.685 1 27.53 134 ASP A C 1
ATOM 1039 O O . ASP A 1 134 ? -52.297 26.099 -0.596 1 27.53 134 ASP A O 1
ATOM 1043 N N . ARG A 1 135 ? -51.888 26.364 -2.58 1 29.38 135 ARG A N 1
ATOM 1044 C CA . ARG A 1 135 ? -52.363 27.729 -2.782 1 29.38 135 ARG A CA 1
ATOM 1045 C C . ARG A 1 135 ? -53.886 27.778 -2.833 1 29.38 135 ARG A C 1
ATOM 1047 O O . ARG A 1 135 ? -54.486 27.517 -3.877 1 29.38 135 ARG A O 1
ATOM 1054 N N . SER A 1 136 ? -54.56 27.178 -1.791 1 32.19 136 SER A N 1
ATOM 1055 C CA . SER A 1 136 ? -56.018 27.199 -1.735 1 32.19 136 SER A CA 1
ATOM 1056 C C . SER A 1 136 ? -56.56 28.602 -1.987 1 32.19 136 SER A C 1
ATOM 1058 O O . SER A 1 136 ? -56.047 29.58 -1.438 1 32.19 136 SER A O 1
ATOM 1060 N N . PHE A 1 137 ? -57.27 28.776 -3.056 1 30.32 137 PHE A N 1
ATOM 1061 C CA . PHE A 1 137 ? -58.022 29.804 -3.766 1 30.32 137 PHE A CA 1
ATOM 1062 C C . PHE A 1 137 ? -59.06 30.444 -2.853 1 30.32 137 PHE A C 1
ATOM 1064 O O . PHE A 1 137 ? -59.967 29.766 -2.365 1 30.32 137 PHE A O 1
ATOM 1071 N N . LEU A 1 138 ? -58.749 31.492 -1.992 1 30.86 138 LEU A N 1
ATOM 1072 C CA . LEU A 1 138 ? -59.58 32.374 -1.18 1 30.86 138 LEU A CA 1
ATOM 1073 C C . LEU A 1 138 ? -60.842 32.78 -1.934 1 30.86 138 LEU A C 1
ATOM 1075 O O . LEU A 1 138 ? -60.763 33.297 -3.051 1 30.86 138 LEU A O 1
ATOM 1079 N N . ARG A 1 139 ? -61.97 32.179 -1.685 1 26.31 139 ARG A N 1
ATOM 1080 C CA . ARG A 1 139 ? -63.336 32.286 -2.189 1 26.31 139 ARG A CA 1
ATOM 1081 C C . ARG A 1 139 ? -63.897 33.685 -1.959 1 26.31 139 ARG A C 1
ATOM 1083 O O . ARG A 1 139 ? -63.82 34.215 -0.848 1 26.31 139 ARG A O 1
ATOM 1090 N N . VAL A 1 140 ? -64.072 34.478 -3.017 1 27.94 140 VAL A N 1
ATOM 1091 C CA . VAL A 1 140 ? -64.696 35.782 -3.212 1 27.94 140 VAL A CA 1
ATOM 1092 C C . VAL A 1 140 ? -66.136 35.747 -2.705 1 27.94 140 VAL A C 1
ATOM 1094 O O . VAL A 1 140 ? -66.993 35.087 -3.296 1 27.94 140 VAL A O 1
ATOM 1097 N N . VAL A 1 141 ? -66.397 35.312 -1.484 1 27.04 141 VAL A N 1
ATOM 1098 C CA . VAL A 1 141 ? -67.759 35.273 -0.963 1 27.04 141 VAL A CA 1
ATOM 1099 C C . VAL A 1 141 ? -68.353 36.68 -0.96 1 27.04 141 VAL A C 1
ATOM 1101 O O . VAL A 1 141 ? -67.767 37.607 -0.397 1 27.04 141 VAL A O 1
ATOM 1104 N N . LYS A 1 142 ? -69.302 36.849 -1.989 1 29.02 142 LYS A N 1
ATOM 1105 C CA . LYS A 1 142 ? -70.329 37.886 -1.945 1 29.02 142 LYS A CA 1
ATOM 1106 C C . LYS A 1 142 ? -71.19 37.754 -0.692 1 29.02 142 LYS A C 1
ATOM 1108 O O . LYS A 1 142 ? -71.515 36.642 -0.27 1 29.02 142 LYS A O 1
ATOM 1113 N N . MET B 1 1 ? -17.378 -3.533 -2.26 1 72.72 1 MET B N 1
ATOM 1114 C CA . MET B 1 1 ? -16.484 -2.391 -2.092 1 72.72 1 MET B CA 1
ATOM 1115 C C . MET B 1 1 ? -15.025 -2.833 -2.12 1 72.72 1 MET B C 1
ATOM 1117 O O . MET B 1 1 ? -14.7 -3.943 -1.697 1 72.72 1 MET B O 1
ATOM 1121 N N . ALA B 1 2 ? -14.135 -2.106 -2.889 1 86.75 2 ALA B N 1
ATOM 1122 C CA . ALA B 1 2 ? -12.731 -2.485 -3.022 1 86.75 2 ALA B CA 1
ATOM 1123 C C . ALA B 1 2 ? -12.023 -2.448 -1.671 1 86.75 2 ALA B C 1
ATOM 1125 O O . ALA B 1 2 ? -12.176 -1.49 -0.909 1 86.75 2 ALA B O 1
ATOM 1126 N N . LEU B 1 3 ? -11.41 -3.527 -1.396 1 92.68 3 LEU B N 1
ATOM 1127 C CA . LEU B 1 3 ? -10.623 -3.575 -0.168 1 92.68 3 LEU B CA 1
ATOM 1128 C C . LEU B 1 3 ? -9.35 -2.748 -0.306 1 92.68 3 LEU B C 1
ATOM 1130 O O . LEU B 1 3 ? -8.796 -2.631 -1.401 1 92.68 3 LEU B O 1
ATOM 1134 N N . LEU B 1 4 ? -8.865 -2.197 0.727 1 97.05 4 LEU B N 1
ATOM 1135 C CA . LEU B 1 4 ? -7.615 -1.445 0.726 1 97.05 4 LEU B CA 1
ATOM 1136 C C . LEU B 1 4 ? -6.459 -2.31 0.235 1 97.05 4 LEU B C 1
ATOM 1138 O O . LEU B 1 4 ? -5.599 -1.839 -0.512 1 97.05 4 LEU B O 1
ATOM 1142 N N . ARG B 1 5 ? -6.509 -3.523 0.565 1 97.23 5 ARG B N 1
ATOM 1143 C CA . ARG B 1 5 ? -5.394 -4.403 0.229 1 97.23 5 ARG B CA 1
ATOM 1144 C C . ARG B 1 5 ? -5.255 -4.558 -1.282 1 97.23 5 ARG B C 1
ATOM 1146 O O . ARG B 1 5 ? -4.155 -4.786 -1.789 1 97.23 5 ARG B O 1
ATOM 1153 N N . SER B 1 6 ? -6.317 -4.52 -2.042 1 97.66 6 SER B N 1
ATOM 1154 C CA . SER B 1 6 ? -6.18 -4.647 -3.489 1 97.66 6 SER B CA 1
ATOM 1155 C C . SER B 1 6 ? -5.378 -3.488 -4.073 1 97.66 6 SER B C 1
ATOM 1157 O O . SER B 1 6 ? -4.58 -3.68 -4.993 1 97.66 6 SER B O 1
ATOM 1159 N N . TYR B 1 7 ? -5.559 -2.255 -3.536 1 98.32 7 TYR B N 1
ATOM 1160 C CA . TYR B 1 7 ? -4.786 -1.085 -3.936 1 98.32 7 TYR B CA 1
ATOM 1161 C C . TYR B 1 7 ? -3.316 -1.249 -3.567 1 98.32 7 TYR B C 1
ATOM 1163 O O . TYR B 1 7 ? -2.431 -0.97 -4.379 1 98.32 7 TYR B O 1
ATOM 1171 N N . LEU B 1 8 ? -3.131 -1.753 -2.407 1 98.69 8 LEU B N 1
ATOM 1172 C CA . LEU B 1 8 ? -1.765 -1.866 -1.906 1 98.69 8 LEU B CA 1
ATOM 1173 C C . LEU B 1 8 ? -1 -2.953 -2.655 1 98.69 8 LEU B C 1
ATOM 1175 O O . LEU B 1 8 ? 0.188 -2.795 -2.943 1 98.69 8 LEU B O 1
ATOM 1179 N N . ILE B 1 9 ? -1.678 -4.031 -2.936 1 98.78 9 ILE B N 1
ATOM 1180 C CA . ILE B 1 9 ? -1.057 -5.106 -3.701 1 98.78 9 ILE B CA 1
ATOM 1181 C C . ILE B 1 9 ? -0.647 -4.588 -5.078 1 98.78 9 ILE B C 1
ATOM 1183 O O . ILE B 1 9 ? 0.472 -4.836 -5.533 1 98.78 9 ILE B O 1
ATOM 1187 N N . ARG B 1 10 ? -1.537 -3.847 -5.654 1 98.78 10 ARG B N 1
ATOM 1188 C CA . ARG B 1 10 ? -1.236 -3.287 -6.968 1 98.78 10 ARG B CA 1
ATOM 1189 C C . ARG B 1 10 ? -0.037 -2.347 -6.901 1 98.78 10 ARG B C 1
ATOM 1191 O O . ARG B 1 10 ? 0.864 -2.421 -7.739 1 98.78 10 ARG B O 1
ATOM 1198 N N . SER B 1 11 ? -0.032 -1.504 -5.927 1 98.72 11 SER B N 1
ATOM 1199 C CA . SER B 1 11 ? 1.051 -0.534 -5.8 1 98.72 11 SER B CA 1
ATOM 1200 C C . SER B 1 11 ? 2.371 -1.22 -5.462 1 98.72 11 SER B C 1
ATOM 1202 O O . SER B 1 11 ? 3.429 -0.816 -5.949 1 98.72 11 SER B O 1
ATOM 1204 N N . CYS B 1 12 ? 2.298 -2.238 -4.661 1 98.82 12 CYS B N 1
ATOM 1205 C CA . CYS B 1 12 ? 3.486 -3.024 -4.349 1 98.82 12 CYS B CA 1
ATOM 1206 C C . CYS B 1 12 ? 4.058 -3.67 -5.606 1 98.82 12 CYS B C 1
ATOM 1208 O O . CYS B 1 12 ? 5.27 -3.649 -5.823 1 98.82 12 CYS B O 1
ATOM 1210 N N . TYR B 1 13 ? 3.171 -4.244 -6.425 1 98.93 13 TYR B N 1
ATOM 1211 C CA . TYR B 1 13 ? 3.604 -4.825 -7.69 1 98.93 13 TYR B CA 1
ATOM 1212 C C . TYR B 1 13 ? 4.346 -3.797 -8.537 1 98.93 13 TYR B C 1
ATOM 1214 O O . TYR B 1 13 ? 5.429 -4.078 -9.056 1 98.93 13 TYR B O 1
ATOM 1222 N N . ASP B 1 14 ? 3.763 -2.611 -8.647 1 98.62 14 ASP B N 1
ATOM 1223 C CA . ASP B 1 14 ? 4.35 -1.544 -9.451 1 98.62 14 ASP B CA 1
ATOM 1224 C C . ASP B 1 14 ? 5.746 -1.182 -8.949 1 98.62 14 ASP B C 1
ATOM 1226 O O . ASP B 1 14 ? 6.662 -0.968 -9.745 1 98.62 14 ASP B O 1
ATOM 1230 N N . TRP B 1 15 ? 5.846 -1.133 -7.7 1 98.6 15 TRP B N 1
ATOM 1231 C CA . TRP B 1 15 ? 7.143 -0.79 -7.128 1 98.6 15 TRP B CA 1
ATOM 1232 C C . TRP B 1 15 ? 8.181 -1.86 -7.45 1 98.6 15 TRP B C 1
ATOM 1234 O O . TRP B 1 15 ? 9.308 -1.544 -7.838 1 98.6 15 TRP B O 1
ATOM 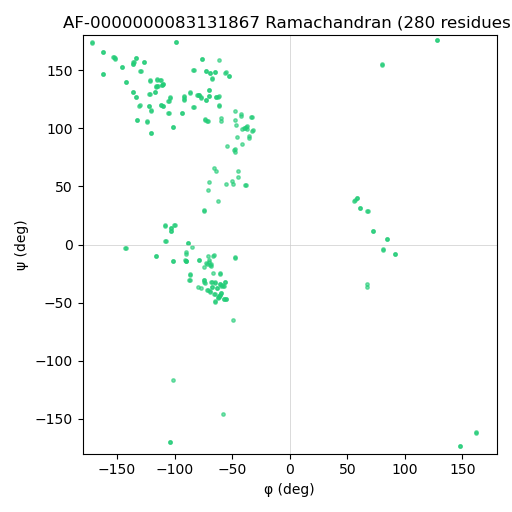1244 N N . ILE B 1 16 ? 7.818 -3.098 -7.211 1 98.49 16 ILE B N 1
ATOM 1245 C CA . ILE B 1 16 ? 8.746 -4.205 -7.416 1 98.49 16 ILE B CA 1
ATOM 1246 C C . ILE B 1 16 ? 9.248 -4.198 -8.858 1 98.49 16 ILE B C 1
ATOM 1248 O O . ILE B 1 16 ? 10.455 -4.27 -9.102 1 98.49 16 ILE B O 1
ATOM 1252 N N . VAL B 1 17 ? 8.369 -4.061 -9.78 1 98.59 17 VAL B N 1
ATOM 1253 C CA . VAL B 1 17 ? 8.718 -4.112 -11.196 1 98.59 17 VAL B CA 1
ATOM 1254 C C . VAL B 1 17 ? 9.542 -2.882 -11.57 1 98.59 17 VAL B C 1
ATOM 1256 O O . VAL B 1 17 ? 10.515 -2.984 -12.322 1 98.59 17 VAL B O 1
ATOM 1259 N N . ALA B 1 18 ? 9.151 -1.758 -11.036 1 97.63 18 ALA B N 1
ATOM 1260 C CA . ALA B 1 18 ? 9.883 -0.526 -11.32 1 97.63 18 ALA B CA 1
ATOM 1261 C C . ALA B 1 18 ? 11.331 -0.626 -10.849 1 97.63 18 ALA B C 1
ATOM 1263 O O . ALA B 1 18 ? 12.209 0.064 -11.371 1 97.63 18 ALA B O 1
ATOM 1264 N N . HIS B 1 19 ? 11.578 -1.46 -9.893 1 96.93 19 HIS B N 1
ATOM 1265 C CA . HIS B 1 19 ? 12.922 -1.597 -9.344 1 96.93 19 HIS B CA 1
ATOM 1266 C C . HIS B 1 19 ? 13.602 -2.861 -9.858 1 96.93 19 HIS B C 1
ATOM 1268 O O . HIS B 1 19 ? 14.59 -3.318 -9.28 1 96.93 19 HIS B O 1
ATOM 1274 N N . GLN B 1 20 ? 12.989 -3.395 -10.897 1 97.24 20 GLN B N 1
ATOM 1275 C CA . GLN B 1 20 ? 13.554 -4.51 -11.65 1 97.24 20 GLN B CA 1
ATOM 1276 C C . GLN B 1 20 ? 13.73 -5.739 -10.764 1 97.24 20 GLN B C 1
ATOM 1278 O O . GLN B 1 20 ? 14.732 -6.449 -10.87 1 97.24 20 GLN B O 1
ATOM 1283 N N . LEU B 1 21 ? 12.89 -5.918 -9.795 1 97.98 21 LEU B N 1
ATOM 1284 C CA . LEU B 1 21 ? 12.829 -7.11 -8.956 1 97.98 21 LEU B CA 1
ATOM 1285 C C . LEU B 1 21 ? 11.727 -8.052 -9.428 1 97.98 21 LEU B C 1
ATOM 1287 O O . LEU B 1 21 ? 10.973 -7.721 -10.347 1 97.98 21 LEU B O 1
ATOM 1291 N N . THR B 1 22 ? 11.639 -9.227 -8.82 1 98.77 22 THR B N 1
ATOM 1292 C CA . THR B 1 22 ? 10.713 -10.26 -9.271 1 98.77 22 THR B CA 1
ATOM 1293 C C . THR B 1 22 ? 9.523 -10.372 -8.322 1 98.77 22 THR B C 1
ATOM 1295 O O . THR B 1 22 ? 9.667 -10.842 -7.191 1 98.77 22 THR B O 1
ATOM 1298 N N . PRO B 1 23 ? 8.372 -10.028 -8.791 1 98.93 23 PRO B N 1
ATOM 1299 C CA . PRO B 1 23 ? 7.197 -10.127 -7.922 1 98.93 23 PRO B CA 1
ATOM 1300 C C . PRO B 1 23 ? 6.69 -11.56 -7.776 1 98.93 23 PRO B C 1
ATOM 1302 O O . PRO B 1 23 ? 6.41 -12.224 -8.777 1 98.93 23 PRO B O 1
ATOM 1305 N N . TYR B 1 24 ? 6.56 -11.956 -6.54 1 98.95 24 TYR B N 1
ATOM 1306 C CA . TYR B 1 24 ? 5.973 -13.247 -6.198 1 98.95 24 TYR B CA 1
ATOM 1307 C C . TYR B 1 24 ? 4.668 -13.068 -5.432 1 98.95 24 TYR B C 1
ATOM 1309 O O . TYR B 1 24 ? 4.572 -12.212 -4.549 1 98.95 24 TYR B O 1
ATOM 1317 N N . LEU B 1 25 ? 3.691 -13.855 -5.797 1 98.96 25 LEU B N 1
ATOM 1318 C CA . LEU B 1 25 ? 2.39 -13.857 -5.137 1 98.96 25 LEU B CA 1
ATOM 1319 C C . LEU B 1 25 ? 2.186 -15.143 -4.344 1 98.96 25 LEU B C 1
ATOM 1321 O O . LEU B 1 25 ? 2.24 -16.24 -4.905 1 98.96 25 LEU B O 1
ATOM 1325 N N . LEU B 1 26 ? 2.008 -15.023 -3.064 1 98.92 26 LEU B N 1
ATOM 1326 C CA . LEU B 1 26 ? 1.638 -16.152 -2.217 1 98.92 26 LEU B CA 1
ATOM 1327 C C . LEU B 1 26 ? 0.123 -16.26 -2.085 1 98.92 26 LEU B C 1
ATOM 1329 O O . LEU B 1 26 ? -0.54 -15.297 -1.692 1 98.92 26 LEU B O 1
ATOM 1333 N N . VAL B 1 27 ? -0.438 -17.421 -2.422 1 98.86 27 VAL B N 1
ATOM 1334 C CA . VAL B 1 27 ? -1.886 -17.57 -2.522 1 98.86 27 VAL B CA 1
ATOM 1335 C C . VAL B 1 27 ? -2.36 -18.665 -1.569 1 98.86 27 VAL B C 1
ATOM 1337 O O . VAL B 1 27 ? -1.759 -19.739 -1.499 1 98.86 27 VAL B O 1
ATOM 1340 N N . ASP B 1 28 ? -3.359 -18.363 -0.769 1 98.63 28 ASP B N 1
ATOM 1341 C CA . ASP B 1 28 ? -4.113 -19.407 -0.082 1 98.63 28 ASP B CA 1
ATOM 1342 C C . ASP B 1 28 ? -4.99 -20.185 -1.061 1 98.63 28 ASP B C 1
ATOM 1344 O O . ASP B 1 28 ? -6.062 -19.717 -1.449 1 98.63 28 ASP B O 1
ATOM 1348 N N . ALA B 1 29 ? -4.647 -21.398 -1.395 1 98.63 29 ALA B N 1
ATOM 1349 C CA . ALA B 1 29 ? -5.301 -22.157 -2.458 1 98.63 29 ALA B CA 1
ATOM 1350 C C . ALA B 1 29 ? -6.497 -22.937 -1.919 1 98.63 29 ALA B C 1
ATOM 1352 O O . ALA B 1 29 ? -7.163 -23.658 -2.666 1 98.63 29 ALA B O 1
ATOM 1353 N N . THR B 1 30 ? -6.752 -22.768 -0.622 1 97.98 30 THR B N 1
ATOM 1354 C CA . THR B 1 30 ? -7.827 -23.54 -0.008 1 97.98 30 THR B CA 1
ATOM 1355 C C . THR B 1 30 ? -9.152 -22.79 -0.1 1 97.98 30 THR B C 1
ATOM 1357 O O . THR B 1 30 ? -10.214 -23.359 0.164 1 97.98 30 THR B O 1
ATOM 1360 N N . LEU B 1 31 ? -9.077 -21.514 -0.432 1 96.88 31 LEU B N 1
ATOM 1361 C CA . LEU B 1 31 ? -10.286 -20.697 -0.456 1 96.88 31 LEU B CA 1
ATOM 1362 C C . LEU B 1 31 ? -11.114 -20.989 -1.703 1 96.88 31 LEU B C 1
ATOM 1364 O O . LEU B 1 31 ? -10.565 -21.335 -2.751 1 96.88 31 LEU B O 1
ATOM 1368 N N . ASP B 1 32 ? -12.323 -20.6 -1.489 1 93.59 32 ASP B N 1
ATOM 1369 C CA . ASP B 1 32 ? -13.252 -20.814 -2.594 1 93.59 32 ASP B CA 1
ATOM 1370 C C . ASP B 1 32 ? -12.931 -19.893 -3.768 1 93.59 32 ASP B C 1
ATOM 1372 O O . ASP B 1 32 ? -12.423 -18.786 -3.575 1 93.59 32 ASP B O 1
ATOM 1376 N N . ASP B 1 33 ? -13.144 -20.266 -5.014 1 96.53 33 ASP B N 1
ATOM 1377 C CA . ASP B 1 33 ? -13.108 -19.472 -6.239 1 96.53 33 ASP B CA 1
ATOM 1378 C C . ASP B 1 33 ? -11.674 -19.279 -6.727 1 96.53 33 ASP B C 1
ATOM 1380 O O . ASP B 1 33 ? -11.443 -18.632 -7.75 1 96.53 33 ASP B O 1
ATOM 1384 N N . VAL B 1 34 ? -10.711 -19.832 -5.817 1 98.7 34 VAL B N 1
ATOM 1385 C CA . VAL B 1 34 ? -9.338 -19.803 -6.311 1 98.7 34 VAL B CA 1
ATOM 1386 C C . VAL B 1 34 ? -9.177 -20.805 -7.452 1 98.7 34 VAL B C 1
ATOM 1388 O O . VAL B 1 34 ? -9.575 -21.966 -7.327 1 98.7 34 VAL B O 1
ATOM 1391 N N . ASP B 1 35 ? -8.632 -20.339 -8.606 1 98.76 35 ASP B N 1
ATOM 1392 C CA . ASP B 1 35 ? -8.359 -21.21 -9.745 1 98.76 35 ASP B CA 1
ATOM 1393 C C . ASP B 1 35 ? -6.875 -21.193 -10.106 1 98.76 35 ASP B C 1
ATOM 1395 O O . ASP B 1 35 ? -6.411 -20.288 -10.802 1 98.76 35 ASP B O 1
ATOM 1399 N N . VAL B 1 36 ? -6.15 -22.153 -9.602 1 98.68 36 VAL B N 1
ATOM 1400 C CA . VAL B 1 36 ? -4.719 -22.332 -9.822 1 98.68 36 VAL B CA 1
ATOM 1401 C C . VAL B 1 36 ? -4.418 -23.805 -10.093 1 98.68 36 VAL B C 1
ATOM 1403 O O . VAL B 1 36 ? -5.198 -24.683 -9.717 1 98.68 36 VAL B O 1
ATOM 1406 N N . PRO B 1 37 ? -3.329 -24.057 -10.776 1 97.79 37 PRO B N 1
ATOM 1407 C CA . PRO B 1 37 ? -2.986 -25.463 -11.001 1 97.79 37 PRO B CA 1
ATOM 1408 C C . PRO B 1 37 ? -2.741 -26.226 -9.701 1 97.79 37 PRO B C 1
ATOM 1410 O O . PRO B 1 37 ? -1.792 -25.924 -8.973 1 97.79 37 PRO B O 1
ATOM 1413 N N . GLU B 1 38 ? -3.484 -27.197 -9.464 1 96.55 38 GLU B N 1
ATOM 1414 C CA . GLU B 1 38 ? -3.521 -27.899 -8.185 1 96.55 38 GLU B CA 1
ATOM 1415 C C . GLU B 1 38 ? -2.218 -28.651 -7.93 1 96.55 38 GLU B C 1
ATOM 1417 O O . GLU B 1 38 ? -1.802 -28.813 -6.781 1 96.55 38 GLU B O 1
ATOM 1422 N N . GLU B 1 39 ? -1.594 -29.133 -8.972 1 96.69 39 GLU B N 1
ATOM 1423 C CA . GLU B 1 39 ? -0.403 -29.968 -8.84 1 96.69 39 GLU B CA 1
ATOM 1424 C C . GLU B 1 39 ? 0.766 -29.174 -8.263 1 96.69 39 GLU B C 1
ATOM 1426 O O . GLU B 1 39 ? 1.774 -29.753 -7.853 1 96.69 39 GLU B O 1
ATOM 1431 N N . TYR B 1 40 ? 0.581 -27.866 -8.177 1 97.34 40 TYR B N 1
ATOM 1432 C CA . TYR B 1 40 ? 1.67 -27.025 -7.694 1 97.34 40 TYR B CA 1
ATOM 1433 C C . TYR B 1 40 ? 1.381 -26.513 -6.288 1 97.34 40 TYR B C 1
ATOM 1435 O O . TYR B 1 40 ? 2.161 -25.736 -5.731 1 97.34 40 TYR B O 1
ATOM 1443 N N . ILE B 1 41 ? 0.237 -26.965 -5.737 1 98.29 41 ILE B N 1
ATOM 1444 C CA . ILE B 1 41 ? -0.147 -26.544 -4.394 1 98.29 41 ILE B CA 1
ATOM 1445 C C . ILE B 1 41 ? 0.627 -27.355 -3.358 1 98.29 41 ILE B C 1
ATOM 1447 O O . ILE B 1 41 ? 0.768 -28.573 -3.492 1 98.29 41 ILE B O 1
ATOM 1451 N N . ASP B 1 42 ? 1.251 -26.638 -2.427 1 98.17 42 ASP B N 1
ATOM 1452 C CA . ASP B 1 42 ? 1.935 -27.253 -1.294 1 98.17 42 ASP B CA 1
ATOM 1453 C C . ASP B 1 42 ? 1.34 -26.78 0.031 1 98.17 42 ASP B C 1
ATOM 1455 O O . ASP B 1 42 ? 1.433 -25.6 0.373 1 98.17 42 ASP B O 1
ATOM 1459 N N . LYS B 1 43 ? 0.703 -27.668 0.837 1 97.93 43 LYS B N 1
ATOM 1460 C CA . LYS B 1 43 ? 0.101 -27.371 2.134 1 97.93 43 LYS B CA 1
ATOM 1461 C C . LYS B 1 43 ? -0.932 -26.254 2.017 1 97.93 43 LYS B C 1
ATOM 1463 O O . LYS B 1 43 ? -0.924 -25.309 2.808 1 97.93 43 LYS B O 1
ATOM 1468 N N . GLY B 1 44 ? -1.632 -26.312 0.929 1 98.34 44 GLY B N 1
ATOM 1469 C CA . GLY B 1 44 ? -2.76 -25.414 0.745 1 98.34 44 GLY B CA 1
ATOM 1470 C C . GLY B 1 44 ? -2.359 -24.055 0.203 1 98.34 44 GLY B C 1
ATOM 1471 O O . GLY B 1 44 ? -3.187 -23.146 0.117 1 98.34 44 GLY B O 1
ATOM 1472 N N . LYS B 1 45 ? -1.016 -23.918 -0.133 1 98.78 45 LYS B N 1
ATOM 1473 C CA . LYS B 1 45 ? -0.536 -22.636 -0.64 1 98.78 45 LYS B CA 1
ATOM 1474 C C . LYS B 1 45 ? 0.196 -22.809 -1.968 1 98.78 45 LYS B C 1
ATOM 1476 O O . LYS B 1 45 ? 0.647 -23.908 -2.295 1 98.78 45 LYS B O 1
ATOM 1481 N N . ILE B 1 46 ? 0.245 -21.745 -2.703 1 98.76 46 ILE B N 1
ATOM 1482 C CA . ILE B 1 46 ? 1.013 -21.735 -3.944 1 98.76 46 ILE B CA 1
ATOM 1483 C C . ILE B 1 46 ? 1.691 -20.379 -4.12 1 98.76 46 ILE B C 1
ATOM 1485 O O . ILE B 1 46 ? 1.121 -19.342 -3.77 1 98.76 46 ILE B O 1
ATOM 1489 N N . ILE B 1 47 ? 2.916 -20.365 -4.591 1 98.83 47 ILE B N 1
ATOM 1490 C CA . ILE B 1 47 ? 3.65 -19.151 -4.932 1 98.83 47 ILE B CA 1
ATOM 1491 C C . ILE B 1 47 ? 3.69 -18.982 -6.449 1 98.83 47 ILE B C 1
ATOM 1493 O O . ILE B 1 47 ? 4.079 -19.901 -7.173 1 98.83 47 ILE B O 1
ATOM 1497 N N . LEU B 1 48 ? 3.288 -17.867 -6.917 1 98.83 48 LEU B N 1
ATOM 1498 C CA . LEU B 1 48 ? 3.215 -17.588 -8.347 1 98.83 48 LEU B CA 1
ATOM 1499 C C . LEU B 1 48 ? 4.167 -16.46 -8.73 1 98.83 48 LEU B C 1
ATOM 1501 O O . LEU B 1 48 ? 4.277 -15.464 -8.011 1 98.83 48 LEU B O 1
ATOM 1505 N N . ASN B 1 49 ? 4.866 -16.625 -9.785 1 98.64 49 ASN B N 1
ATOM 1506 C CA . ASN B 1 49 ? 5.732 -15.603 -10.362 1 98.64 49 ASN B CA 1
ATOM 1507 C C . ASN B 1 49 ? 4.95 -14.641 -11.251 1 98.64 49 ASN B C 1
ATOM 1509 O O . ASN B 1 49 ? 4.407 -15.044 -12.281 1 98.64 49 ASN B O 1
ATOM 1513 N N . LEU B 1 50 ? 4.965 -13.412 -10.851 1 98.89 50 LEU B N 1
ATOM 1514 C CA . LEU B 1 50 ? 4.172 -12.449 -11.607 1 98.89 50 LEU B CA 1
ATOM 1515 C C . LEU B 1 50 ? 5.071 -11.522 -12.418 1 98.89 50 LEU B C 1
ATOM 1517 O O . LEU B 1 50 ? 4.647 -10.438 -12.826 1 98.89 50 LEU B O 1
ATOM 1521 N N . ALA B 1 51 ? 6.254 -11.862 -12.583 1 98.76 51 ALA B N 1
ATOM 1522 C CA . ALA B 1 51 ? 7.118 -11.039 -13.426 1 98.76 51 ALA B CA 1
ATOM 1523 C C . ALA B 1 51 ? 6.481 -10.797 -14.792 1 98.76 51 ALA B C 1
ATOM 1525 O O . ALA B 1 51 ? 5.87 -11.7 -15.367 1 98.76 51 ALA B O 1
ATOM 1526 N N . PRO B 1 52 ? 6.723 -9.623 -15.311 1 98.43 52 PRO B N 1
ATOM 1527 C CA . PRO B 1 52 ? 6.111 -9.305 -16.604 1 98.43 52 PRO B CA 1
ATOM 1528 C C . PRO B 1 52 ? 6.467 -10.317 -17.69 1 98.43 52 PRO B C 1
ATOM 1530 O O . PRO B 1 52 ? 5.64 -10.617 -18.554 1 98.43 52 PRO B O 1
ATOM 1533 N N . ALA B 1 53 ? 7.601 -10.848 -17.601 1 97.8 53 ALA B N 1
ATOM 1534 C CA . ALA B 1 53 ? 8.045 -11.807 -18.609 1 97.8 53 ALA B CA 1
ATOM 1535 C C . ALA B 1 53 ? 7.421 -13.18 -18.373 1 97.8 53 ALA B C 1
ATOM 1537 O O . ALA B 1 53 ? 7.436 -14.036 -19.26 1 97.8 53 ALA B O 1
ATOM 1538 N N . ALA B 1 54 ? 6.849 -13.369 -17.231 1 98.19 54 ALA B N 1
ATOM 1539 C CA . ALA B 1 54 ? 6.403 -14.708 -16.857 1 98.19 54 ALA B CA 1
ATOM 1540 C C . ALA B 1 54 ? 4.895 -14.855 -17.042 1 98.19 54 ALA B C 1
ATOM 1542 O O . ALA B 1 54 ? 4.361 -15.965 -16.98 1 98.19 54 ALA B O 1
ATOM 1543 N N . VAL B 1 55 ? 4.191 -13.724 -17.21 1 98.61 55 VAL B N 1
ATOM 1544 C CA . VAL B 1 55 ? 2.735 -13.813 -17.248 1 98.61 55 VAL B CA 1
ATOM 1545 C C . VAL B 1 55 ? 2.197 -12.999 -18.423 1 98.61 55 VAL B C 1
ATOM 1547 O O . VAL B 1 55 ? 2.882 -12.111 -18.936 1 98.61 55 VAL B O 1
ATOM 1550 N N . ASN B 1 56 ? 0.916 -13.321 -18.818 1 98.41 56 ASN B N 1
ATOM 1551 C CA . ASN B 1 56 ? 0.182 -12.585 -19.843 1 98.41 56 ASN B CA 1
ATOM 1552 C C . ASN B 1 56 ? -1.126 -12.019 -19.297 1 98.41 56 ASN B C 1
ATOM 1554 O O . ASN B 1 56 ? -1.789 -12.656 -18.477 1 98.41 56 ASN B O 1
ATOM 1558 N N . ASP B 1 57 ? -1.492 -10.808 -19.706 1 98.33 57 ASP B N 1
ATOM 1559 C CA . ASP B 1 57 ? -2.778 -10.185 -19.408 1 98.33 57 ASP B CA 1
ATOM 1560 C C . ASP B 1 57 ? -3 -10.078 -17.901 1 98.33 57 ASP B C 1
ATOM 1562 O O . ASP B 1 57 ? -4.086 -10.386 -17.405 1 98.33 57 ASP B O 1
ATOM 1566 N N . LEU B 1 58 ? -1.977 -9.759 -17.194 1 98.89 58 LEU B N 1
ATOM 1567 C CA . LEU B 1 58 ? -2.099 -9.592 -15.75 1 98.89 58 LEU B CA 1
ATOM 1568 C C . LEU B 1 58 ? -3.029 -8.431 -15.415 1 98.89 58 LEU B C 1
ATOM 1570 O O . LEU B 1 58 ? -2.866 -7.327 -15.939 1 98.89 58 LEU B O 1
ATOM 1574 N N . GLU B 1 59 ? -3.999 -8.717 -14.604 1 98.64 59 GLU B N 1
ATOM 1575 C CA . GLU B 1 59 ? -4.884 -7.692 -14.058 1 98.64 59 GLU B CA 1
ATOM 1576 C C . GLU B 1 59 ? -5.015 -7.824 -12.543 1 98.64 59 GLU B C 1
ATOM 1578 O O . GLU B 1 59 ? -5.39 -8.884 -12.038 1 98.64 59 GLU B O 1
ATOM 1583 N N . ILE B 1 60 ? -4.621 -6.785 -11.875 1 98.52 60 ILE B N 1
ATOM 1584 C CA . ILE B 1 60 ? -4.873 -6.668 -10.443 1 98.52 60 ILE B CA 1
ATOM 1585 C C . ILE B 1 60 ? -6.055 -5.732 -10.202 1 98.52 60 ILE B C 1
ATOM 1587 O O . ILE B 1 60 ? -5.901 -4.509 -10.227 1 98.52 60 ILE B O 1
ATOM 1591 N N . GLU B 1 61 ? -7.13 -6.321 -9.952 1 97.18 61 GLU B N 1
ATOM 1592 C CA . GLU B 1 61 ? -8.385 -5.587 -9.826 1 97.18 61 GLU B CA 1
ATOM 1593 C C . GLU B 1 61 ? -8.794 -5.439 -8.363 1 97.18 61 GLU B C 1
ATOM 1595 O O . GLU B 1 61 ? -8.011 -5.745 -7.461 1 97.18 61 GLU B O 1
ATOM 1600 N N . GLU B 1 62 ? -9.978 -4.979 -8.131 1 95.04 62 GLU B N 1
ATOM 1601 C CA . GLU B 1 62 ? -10.475 -4.705 -6.786 1 95.04 62 GLU B CA 1
ATOM 1602 C C . GLU B 1 62 ? -10.803 -5.998 -6.045 1 95.04 62 GLU B C 1
ATOM 1604 O O . GLU B 1 62 ? -10.613 -6.089 -4.831 1 95.04 62 GLU B O 1
ATOM 1609 N N . SER B 1 63 ? -11.241 -6.982 -6.821 1 96.53 63 SER B N 1
ATOM 1610 C CA . SER B 1 63 ? -11.756 -8.164 -6.138 1 96.53 63 SER B CA 1
ATOM 1611 C C . SER B 1 63 ? -10.908 -9.393 -6.447 1 96.53 63 SER B C 1
ATOM 1613 O O . SER B 1 63 ? -11.066 -10.438 -5.811 1 96.53 63 SER B O 1
ATOM 1615 N N . CYS B 1 64 ? -9.975 -9.217 -7.456 1 98.23 64 CYS B N 1
ATOM 1616 C CA . CYS B 1 64 ? -9.232 -10.415 -7.829 1 98.23 64 CYS B CA 1
ATOM 1617 C C . CYS B 1 64 ? -7.967 -10.054 -8.599 1 98.23 64 CYS B C 1
ATOM 1619 O O . CYS B 1 64 ? -7.791 -8.905 -9.008 1 98.23 64 CYS B O 1
ATOM 1621 N N . ILE B 1 65 ? -7.118 -11.012 -8.717 1 98.86 65 ILE B N 1
ATOM 1622 C CA . ILE B 1 65 ? -5.95 -11.027 -9.59 1 98.86 65 ILE B CA 1
ATOM 1623 C C . ILE B 1 65 ? -6.092 -12.142 -10.624 1 98.86 65 ILE B C 1
ATOM 1625 O O . ILE B 1 65 ? -6.406 -13.283 -10.276 1 98.86 65 ILE B O 1
ATOM 1629 N N . HIS B 1 66 ? -5.863 -11.785 -11.851 1 98.8 66 HIS B N 1
ATOM 1630 C CA . HIS B 1 66 ? -5.936 -12.859 -12.835 1 98.8 66 HIS B CA 1
ATOM 1631 C C . HIS B 1 66 ? -4.932 -12.643 -13.963 1 98.8 66 HIS B C 1
ATOM 1633 O O . HIS B 1 66 ? -4.561 -11.505 -14.259 1 98.8 66 HIS B O 1
ATOM 1639 N N . PHE B 1 67 ? -4.543 -13.675 -14.529 1 98.91 67 PHE B N 1
ATOM 1640 C CA . PHE B 1 67 ? -3.537 -13.696 -15.583 1 98.91 67 PHE B CA 1
ATOM 1641 C C . PHE B 1 67 ? -3.438 -15.082 -16.209 1 98.91 67 PHE B C 1
ATOM 1643 O O . PHE B 1 67 ? -4.104 -16.019 -15.764 1 98.91 67 PHE B O 1
ATOM 1650 N N . SER B 1 68 ? -2.665 -15.149 -17.224 1 98.84 68 SER B N 1
ATOM 1651 C CA . SER B 1 68 ? -2.309 -16.437 -17.809 1 98.84 68 SER B CA 1
ATOM 1652 C C . SER B 1 68 ? -0.816 -16.715 -17.67 1 98.84 68 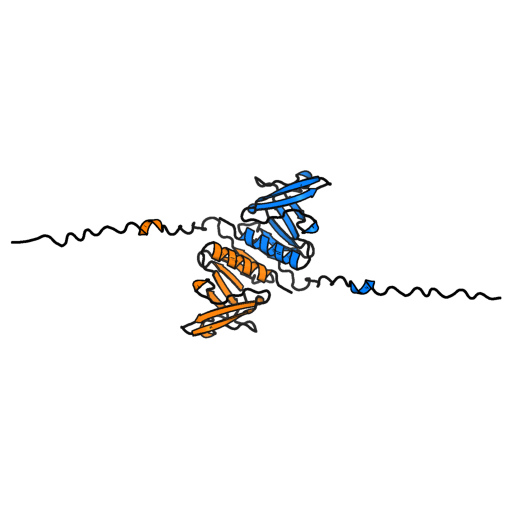SER B C 1
ATOM 1654 O O . SER B 1 68 ? 0.003 -15.8 -17.774 1 98.84 68 SER B O 1
ATOM 1656 N N . ALA B 1 69 ? -0.562 -17.913 -17.427 1 98.2 69 ALA B N 1
ATOM 1657 C CA . ALA B 1 69 ? 0.835 -18.321 -17.305 1 98.2 69 ALA B CA 1
ATOM 1658 C C . ALA B 1 69 ? 1.009 -19.795 -17.66 1 98.2 69 ALA B C 1
ATOM 1660 O O . ALA B 1 69 ? 0.033 -20.547 -17.711 1 98.2 69 ALA B O 1
ATOM 1661 N N . GLY B 1 70 ? 2.282 -20.104 -17.941 1 97.25 70 GLY B N 1
ATOM 1662 C CA . GLY B 1 70 ? 2.598 -21.474 -18.314 1 97.25 70 GLY B CA 1
ATOM 1663 C C . GLY B 1 70 ? 2.987 -22.34 -17.131 1 97.25 70 GLY B C 1
ATOM 1664 O O . GLY B 1 70 ? 3.805 -21.937 -16.302 1 97.25 70 GLY B O 1
ATOM 1665 N N . PHE B 1 71 ? 2.362 -23.406 -17.007 1 95.74 71 PHE B N 1
ATOM 1666 C CA . PHE B 1 71 ? 2.698 -24.414 -16.009 1 95.74 71 PHE B CA 1
ATOM 1667 C C . PHE B 1 71 ? 2.964 -25.762 -16.669 1 95.74 71 PHE B C 1
ATOM 1669 O O . PHE B 1 71 ? 2.036 -26.419 -17.146 1 95.74 71 PHE B O 1
ATOM 1676 N N . GLY B 1 72 ? 4.212 -26.096 -16.697 1 93.92 72 GLY B N 1
ATOM 1677 C CA . GLY B 1 72 ? 4.558 -27.348 -17.352 1 93.92 72 GLY B CA 1
ATOM 1678 C C . GLY B 1 72 ? 4.325 -27.32 -18.851 1 93.92 72 GLY B C 1
ATOM 1679 O O . GLY B 1 72 ? 3.844 -28.298 -19.428 1 93.92 72 GLY B O 1
ATOM 1680 N N . GLY B 1 73 ? 4.44 -26.146 -19.417 1 92.68 73 GLY B N 1
ATOM 1681 C CA . GLY B 1 73 ? 4.303 -26.01 -20.858 1 92.68 73 GLY B CA 1
ATOM 1682 C C . GLY B 1 73 ? 2.881 -25.718 -21.298 1 92.68 73 GLY B C 1
ATOM 1683 O O . GLY B 1 73 ? 2.622 -25.516 -22.486 1 92.68 73 GLY B O 1
ATOM 1684 N N . VAL B 1 74 ? 1.967 -25.777 -20.408 1 95.82 74 VAL B N 1
ATOM 1685 C CA . VAL B 1 74 ? 0.565 -25.534 -20.731 1 95.82 74 VAL B CA 1
ATOM 1686 C C . VAL B 1 74 ? 0.146 -24.16 -20.213 1 95.82 74 VAL B C 1
ATOM 1688 O O . VAL B 1 74 ? 0.303 -23.862 -19.027 1 95.82 74 VAL B O 1
ATOM 1691 N N . LEU B 1 75 ? -0.352 -23.324 -21.135 1 97.3 75 LEU B N 1
ATOM 1692 C CA . LEU B 1 75 ? -0.856 -22.009 -20.754 1 97.3 75 LEU B CA 1
ATOM 1693 C C . LEU B 1 75 ? -2.188 -22.129 -20.021 1 97.3 75 LEU B C 1
ATOM 1695 O O . LEU B 1 75 ? -3.118 -22.77 -20.515 1 97.3 75 LEU B O 1
ATOM 1699 N N . ARG B 1 76 ? -2.258 -21.582 -18.847 1 97.78 76 ARG B N 1
ATOM 1700 C CA . ARG B 1 76 ? -3.473 -21.659 -18.043 1 97.78 76 ARG B CA 1
ATOM 1701 C C . ARG B 1 76 ? -3.882 -20.28 -17.537 1 97.78 76 ARG B C 1
ATOM 1703 O O . ARG B 1 76 ? -3.029 -19.425 -17.289 1 97.78 76 ARG B O 1
ATOM 1710 N N . ARG B 1 77 ? -5.192 -20.159 -17.396 1 98.58 77 ARG B N 1
ATOM 1711 C CA . ARG B 1 77 ? -5.72 -18.956 -16.761 1 98.58 77 ARG B CA 1
ATOM 1712 C C . ARG B 1 77 ? -5.765 -19.111 -15.245 1 98.58 77 ARG B C 1
ATOM 1714 O O . ARG B 1 77 ? -6.222 -20.135 -14.734 1 98.58 77 ARG B O 1
ATOM 1721 N N . ILE B 1 78 ? -5.267 -18.156 -14.594 1 98.88 78 ILE B N 1
ATOM 1722 C CA . ILE B 1 78 ? -5.186 -18.152 -13.137 1 98.88 78 ILE B CA 1
ATOM 1723 C C . ILE B 1 78 ? -6.134 -17.098 -12.57 1 98.88 78 ILE B C 1
ATOM 1725 O O . ILE B 1 78 ? -6.23 -15.989 -13.102 1 98.88 78 ILE B O 1
ATOM 1729 N N . TYR B 1 79 ? -6.815 -17.459 -11.548 1 98.91 79 TYR B N 1
ATOM 1730 C CA . TYR B 1 79 ? -7.719 -16.537 -10.868 1 98.91 79 TYR B CA 1
ATOM 1731 C C . TYR B 1 79 ? -7.526 -16.599 -9.358 1 98.91 79 TYR B C 1
ATOM 1733 O O . TYR B 1 79 ? -7.598 -17.676 -8.76 1 98.91 79 TYR B O 1
ATOM 1741 N N . VAL B 1 80 ? -7.313 -15.509 -8.728 1 98.86 80 VAL B N 1
ATOM 1742 C CA . VAL B 1 80 ? -7.057 -15.409 -7.295 1 98.86 80 VAL B CA 1
ATOM 1743 C C . VAL B 1 80 ? -7.919 -14.303 -6.691 1 98.86 80 VAL B C 1
ATOM 1745 O O . VAL B 1 80 ? -7.648 -13.117 -6.893 1 98.86 80 VAL B O 1
ATOM 1748 N N . PRO B 1 81 ? -8.928 -14.67 -5.949 1 98.48 81 PRO B N 1
ATOM 1749 C CA . PRO B 1 81 ? -9.608 -13.616 -5.193 1 98.48 81 PRO B CA 1
ATOM 1750 C C . PRO B 1 81 ? -8.659 -12.832 -4.29 1 98.48 81 PRO B C 1
ATOM 1752 O O . PRO B 1 81 ? -7.722 -13.404 -3.728 1 98.48 81 PRO B O 1
ATOM 1755 N N . ILE B 1 82 ? -8.913 -11.578 -4.08 1 97.54 82 ILE B N 1
ATOM 1756 C CA . ILE B 1 82 ? -8.014 -10.704 -3.335 1 97.54 82 ILE B CA 1
ATOM 1757 C C . ILE B 1 82 ? -7.845 -11.23 -1.911 1 97.54 82 ILE B C 1
ATOM 1759 O O . ILE B 1 82 ? -6.758 -11.141 -1.335 1 97.54 82 ILE B O 1
ATOM 1763 N N . ASN B 1 83 ? -8.88 -11.815 -1.337 1 95.33 83 ASN B N 1
ATOM 1764 C CA . ASN B 1 83 ? -8.815 -12.338 0.023 1 95.33 83 ASN B CA 1
ATOM 1765 C C . ASN B 1 83 ? -7.898 -13.555 0.113 1 95.33 83 ASN B C 1
ATOM 1767 O O . ASN B 1 83 ? -7.478 -13.942 1.205 1 95.33 83 ASN B O 1
ATOM 1771 N N . ALA B 1 84 ? -7.614 -14.174 -1.013 1 97.9 84 ALA B N 1
ATOM 1772 C CA . ALA B 1 84 ? -6.747 -15.35 -1.03 1 97.9 84 ALA B CA 1
ATOM 1773 C C . ALA B 1 84 ? -5.286 -14.951 -1.218 1 97.9 84 ALA B C 1
ATOM 1775 O O . ALA B 1 84 ? -4.386 -15.783 -1.08 1 97.9 84 ALA B O 1
ATOM 1776 N N . ALA B 1 85 ? -5.034 -13.712 -1.612 1 98.46 85 ALA B N 1
ATOM 1777 C CA . ALA B 1 85 ? -3.668 -13.213 -1.75 1 98.46 85 ALA B CA 1
ATOM 1778 C C . ALA B 1 85 ? -3.034 -12.966 -0.384 1 98.46 85 ALA B C 1
ATOM 1780 O O . ALA B 1 85 ? -3.343 -11.975 0.281 1 98.46 85 ALA B O 1
ATOM 1781 N N . LEU B 1 86 ? -2.138 -13.778 -0.015 1 98.13 86 LEU B N 1
ATOM 1782 C CA . LEU B 1 86 ? -1.551 -13.725 1.32 1 98.13 86 LEU B CA 1
ATOM 1783 C C . LEU B 1 86 ? -0.363 -12.77 1.354 1 98.13 86 LEU B C 1
ATOM 1785 O O . LEU B 1 86 ? -0.036 -12.216 2.406 1 98.13 86 LEU B O 1
ATOM 1789 N N . ALA B 1 87 ? 0.319 -12.682 0.183 1 98.77 87 ALA B N 1
ATOM 1790 C CA . ALA B 1 87 ? 1.466 -11.781 0.113 1 98.77 87 ALA B CA 1
ATOM 1791 C C . ALA B 1 87 ? 1.832 -11.469 -1.335 1 98.77 87 ALA B C 1
ATOM 1793 O O . ALA B 1 87 ? 1.599 -12.284 -2.23 1 98.77 87 ALA B O 1
ATOM 1794 N N . LEU B 1 88 ? 2.287 -10.37 -1.618 1 98.94 88 LEU B N 1
ATOM 1795 C CA . LEU B 1 88 ? 3.034 -9.948 -2.798 1 98.94 88 LEU B CA 1
ATOM 1796 C C . LEU B 1 88 ? 4.388 -9.367 -2.406 1 98.94 88 LEU B C 1
ATOM 1798 O O . LEU B 1 88 ? 4.456 -8.402 -1.642 1 98.94 88 LEU B O 1
ATOM 1802 N N . TYR B 1 89 ? 5.446 -9.989 -2.883 1 98.84 89 TYR B N 1
ATOM 1803 C CA . TYR B 1 89 ? 6.754 -9.579 -2.383 1 98.84 89 TYR B CA 1
ATOM 1804 C C . TYR B 1 89 ? 7.836 -9.816 -3.43 1 98.84 89 TYR B C 1
ATOM 1806 O O . TYR B 1 89 ? 7.625 -10.557 -4.393 1 98.84 89 TYR B O 1
ATOM 1814 N N . ALA B 1 90 ? 8.923 -9.146 -3.268 1 98.74 90 ALA B N 1
ATOM 1815 C CA . ALA B 1 90 ? 10.078 -9.341 -4.141 1 98.74 90 ALA B CA 1
ATOM 1816 C C . ALA B 1 90 ? 10.859 -10.591 -3.746 1 98.74 90 ALA B C 1
ATOM 1818 O O . ALA B 1 90 ? 11.268 -10.736 -2.591 1 98.74 90 ALA B O 1
ATOM 1819 N N . ARG B 1 91 ? 11.085 -11.377 -4.666 1 98.15 91 ARG B N 1
ATOM 1820 C CA . ARG B 1 91 ? 11.776 -12.641 -4.432 1 98.15 91 ARG B CA 1
ATOM 1821 C C . ARG B 1 91 ? 13.161 -12.406 -3.84 1 98.15 91 ARG B C 1
ATOM 1823 O O . ARG B 1 91 ? 13.603 -13.154 -2.966 1 98.15 91 ARG B O 1
ATOM 1830 N N . GLU B 1 92 ? 13.826 -11.341 -4.245 1 97.39 92 GLU B N 1
ATOM 1831 C CA . GLU B 1 92 ? 15.239 -11.093 -3.978 1 97.39 92 GLU B CA 1
ATOM 1832 C C . GLU B 1 92 ? 15.462 -10.679 -2.526 1 97.39 92 GLU B C 1
ATOM 1834 O O . GLU B 1 92 ? 16.521 -10.945 -1.955 1 97.39 92 GLU B O 1
ATOM 1839 N N . ASN B 1 93 ? 14.457 -10.01 -1.946 1 96.14 93 ASN B N 1
ATOM 1840 C CA . ASN B 1 93 ? 14.758 -9.427 -0.643 1 96.14 93 ASN B CA 1
ATOM 1841 C C . ASN B 1 93 ? 13.561 -9.517 0.3 1 96.14 93 ASN B C 1
ATOM 1843 O O . ASN B 1 93 ? 13.613 -9.017 1.425 1 96.14 93 ASN B O 1
ATOM 1847 N N . ASN B 1 94 ? 12.435 -10.028 -0.163 1 97.42 94 ASN B N 1
ATOM 1848 C CA . ASN B 1 94 ? 11.236 -10.268 0.632 1 97.42 94 ASN B CA 1
ATOM 1849 C C . ASN B 1 94 ? 10.533 -8.962 0.994 1 97.42 94 ASN B C 1
ATOM 1851 O O . ASN B 1 94 ? 9.652 -8.945 1.856 1 97.42 94 ASN B O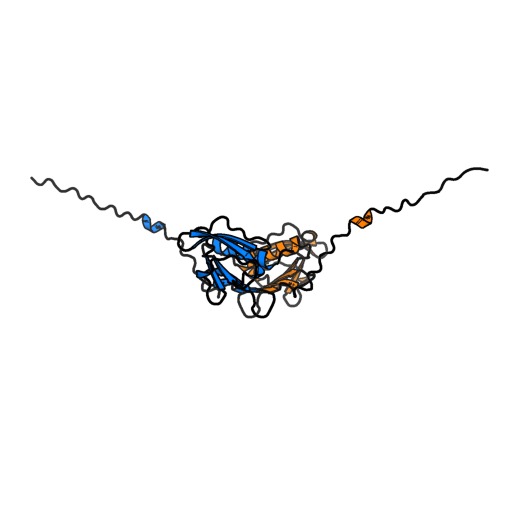 1
ATOM 1855 N N . MET B 1 95 ? 10.942 -7.846 0.363 1 97.75 95 MET B N 1
ATOM 1856 C CA . MET B 1 95 ? 10.191 -6.61 0.562 1 97.75 95 MET B CA 1
ATOM 1857 C C . MET B 1 95 ? 8.824 -6.689 -0.109 1 97.75 95 MET B C 1
ATOM 1859 O O . MET B 1 95 ? 8.702 -7.207 -1.221 1 97.75 95 MET B O 1
ATOM 1863 N N . GLY B 1 96 ? 7.81 -6.318 0.566 1 98.59 96 GLY B N 1
ATOM 1864 C CA . GLY B 1 96 ? 6.461 -6.411 0.031 1 98.59 96 GLY B CA 1
ATOM 1865 C C . GLY B 1 96 ? 5.388 -6.341 1.101 1 98.59 96 GLY B C 1
ATOM 1866 O O . GLY B 1 96 ? 5.619 -5.803 2.185 1 98.59 96 GLY B O 1
ATOM 1867 N N . VAL B 1 97 ? 4.199 -6.762 0.773 1 98.68 97 VAL B N 1
ATOM 1868 C CA . VAL B 1 97 ? 3.036 -6.735 1.655 1 98.68 97 VAL B CA 1
ATOM 1869 C C . VAL B 1 97 ? 2.628 -8.161 2.017 1 98.68 97 VAL B C 1
ATOM 1871 O O . VAL B 1 97 ? 2.675 -9.059 1.173 1 98.68 97 VAL B O 1
ATOM 1874 N N . TYR B 1 98 ? 2.22 -8.329 3.291 1 98.28 98 TYR B N 1
ATOM 1875 C CA . TYR B 1 98 ? 1.889 -9.643 3.832 1 98.28 98 TYR B CA 1
ATOM 1876 C C . TYR B 1 98 ? 0.61 -9.586 4.659 1 98.28 98 TYR B C 1
ATOM 1878 O O . TYR B 1 98 ? 0.457 -8.713 5.517 1 98.28 98 TYR B O 1
ATOM 1886 N N . SER B 1 99 ? -0.255 -10.496 4.385 1 97.17 99 SER B N 1
ATOM 1887 C CA . SER B 1 99 ? -1.428 -10.604 5.245 1 97.17 99 SER B CA 1
ATOM 1888 C C . SER B 1 99 ? -1.039 -11.011 6.662 1 97.17 99 SER B C 1
ATOM 1890 O O . SER B 1 99 ? -0.106 -11.794 6.855 1 97.17 99 SER B O 1
ATOM 1892 N N . ARG B 1 100 ? -1.831 -10.509 7.534 1 92.74 100 ARG B N 1
ATOM 1893 C CA . ARG B 1 100 ? -1.626 -10.927 8.917 1 92.74 100 ARG B CA 1
ATOM 1894 C C . ARG B 1 100 ? -2.32 -12.256 9.197 1 92.74 100 ARG B C 1
ATOM 1896 O O . ARG B 1 100 ? -3.422 -12.502 8.704 1 92.74 100 ARG B O 1
ATOM 1903 N N . ASP B 1 101 ? -1.734 -12.986 10.104 1 87.32 101 ASP B N 1
ATOM 1904 C CA . ASP B 1 101 ? -2.318 -14.274 10.467 1 87.32 101 ASP B CA 1
ATOM 1905 C C . ASP B 1 101 ? -3.378 -14.11 11.554 1 87.32 101 ASP B C 1
ATOM 1907 O O . ASP B 1 101 ? -4.276 -14.945 11.683 1 87.32 101 ASP B O 1
ATOM 1911 N N . ASP B 1 102 ? -3.287 -13.086 12.339 1 83.84 102 ASP B N 1
ATOM 1912 C CA . ASP B 1 102 ? -4.105 -12.955 13.54 1 83.84 102 ASP B CA 1
ATOM 1913 C C . ASP B 1 102 ? -5.291 -12.024 13.298 1 83.84 102 ASP B C 1
ATOM 1915 O O . ASP B 1 102 ? -5.885 -11.508 14.247 1 83.84 102 ASP B O 1
ATOM 1919 N N . GLY B 1 103 ? -5.631 -11.743 12.037 1 80.97 103 GLY B N 1
ATOM 1920 C CA . GLY B 1 103 ? -6.756 -10.856 11.787 1 80.97 103 GLY B CA 1
ATOM 1921 C C . GLY B 1 103 ? -6.598 -10.034 10.522 1 80.97 103 GLY B C 1
ATOM 1922 O O . GLY B 1 103 ? -5.683 -10.272 9.731 1 80.97 103 GLY B O 1
ATOM 1923 N N . PRO B 1 104 ? -7.567 -9.143 10.395 1 87.49 104 PRO B N 1
ATOM 1924 C CA . PRO B 1 104 ? -7.51 -8.296 9.202 1 87.49 104 PRO B CA 1
ATOM 1925 C C . PRO B 1 104 ? -6.319 -7.34 9.213 1 87.49 104 PRO B C 1
ATOM 1927 O O . PRO B 1 104 ? -5.903 -6.878 10.279 1 87.49 104 PRO B O 1
ATOM 1930 N N . GLY B 1 105 ? -5.771 -7.149 8.094 1 94.74 105 GLY B N 1
ATOM 1931 C CA . GLY B 1 105 ? -4.656 -6.227 7.949 1 94.74 105 GLY B CA 1
ATOM 1932 C C . GLY B 1 105 ? -3.455 -6.848 7.259 1 94.74 105 GLY B C 1
ATOM 1933 O O . GLY B 1 105 ? -3.491 -8.018 6.872 1 94.74 105 GLY B O 1
ATOM 1934 N N . MET B 1 106 ? -2.463 -5.974 7.053 1 96.95 106 MET B N 1
ATOM 1935 C CA . MET B 1 106 ? -1.241 -6.415 6.386 1 96.95 106 MET B CA 1
ATOM 1936 C C . MET B 1 106 ? -0.006 -5.878 7.102 1 96.95 106 MET B C 1
ATOM 1938 O O . MET B 1 106 ? -0.092 -4.902 7.849 1 96.95 106 MET B O 1
ATOM 1942 N N . TRP B 1 107 ? 1.028 -6.598 6.851 1 95.84 107 TRP B N 1
ATOM 1943 C CA . TRP B 1 107 ? 2.372 -6.159 7.21 1 95.84 107 TRP B CA 1
ATOM 1944 C C . TRP B 1 107 ? 3.18 -5.805 5.965 1 95.84 107 TRP B C 1
ATOM 1946 O O . TRP B 1 107 ? 3.111 -6.505 4.953 1 95.84 107 TRP B O 1
ATOM 1956 N N . VAL B 1 108 ? 3.911 -4.683 6.151 1 97.69 108 VAL B N 1
ATOM 1957 C CA . VAL B 1 108 ? 4.769 -4.261 5.049 1 97.69 108 VAL B CA 1
ATOM 1958 C C . VAL B 1 108 ? 6.235 -4.42 5.445 1 97.69 108 VAL B C 1
ATOM 1960 O O . VAL B 1 108 ? 6.679 -3.853 6.447 1 97.69 108 VAL B O 1
ATOM 1963 N N . ASN B 1 109 ? 6.933 -5.202 4.733 1 96.95 109 ASN B N 1
ATOM 1964 C CA . ASN B 1 109 ? 8.377 -5.337 4.892 1 96.95 109 ASN B CA 1
ATOM 1965 C C . ASN B 1 109 ? 9.136 -4.41 3.947 1 96.95 109 ASN B C 1
ATOM 1967 O O . ASN B 1 109 ? 9.137 -4.62 2.733 1 96.95 109 ASN B O 1
ATOM 1971 N N . GLU B 1 110 ? 9.817 -3.439 4.427 1 95.24 110 GLU B N 1
ATOM 1972 C CA . GLU B 1 110 ? 10.539 -2.468 3.611 1 95.24 110 GLU B CA 1
ATOM 1973 C C . GLU B 1 110 ? 12.037 -2.759 3.601 1 95.24 110 GLU B C 1
ATOM 1975 O O . GLU B 1 110 ? 12.832 -1.936 3.142 1 95.24 110 GLU B O 1
ATOM 1980 N N . GLY B 1 111 ? 12.437 -3.838 4.063 1 87.76 111 GLY B N 1
ATOM 1981 C CA . GLY B 1 111 ? 13.847 -4.194 4.075 1 87.76 111 GLY B CA 1
ATOM 1982 C C . GLY B 1 111 ? 14.616 -3.547 5.211 1 87.76 111 GLY B C 1
ATOM 1983 O O . GLY B 1 111 ? 14.073 -2.713 5.94 1 87.76 111 GLY B O 1
ATOM 1984 N N . ASP B 1 112 ? 15.808 -4.156 5.684 1 69.61 112 ASP B N 1
ATOM 1985 C CA . ASP B 1 112 ? 16.645 -3.624 6.754 1 69.61 112 ASP B CA 1
ATOM 1986 C C . ASP B 1 112 ? 17.453 -2.421 6.272 1 69.61 112 ASP B C 1
ATOM 1988 O O . ASP B 1 112 ? 18.312 -1.913 6.996 1 69.61 112 ASP B O 1
ATOM 1992 N N . GLY B 1 113 ? 17.018 -1.652 5.339 1 56.92 113 GLY B N 1
ATOM 1993 C CA . GLY B 1 113 ? 17.831 -0.535 4.885 1 56.92 113 GLY B CA 1
ATOM 1994 C C . GLY B 1 113 ? 19.097 -0.97 4.171 1 56.92 113 GLY B C 1
ATOM 1995 O O . GLY B 1 113 ? 19.774 -0.153 3.543 1 56.92 113 GLY B O 1
ATOM 1996 N N . ARG B 1 114 ? 19.776 -2.072 4.508 1 45.93 114 ARG B N 1
ATOM 1997 C CA . ARG B 1 114 ? 21.074 -2.517 4.013 1 45.93 114 ARG B CA 1
ATOM 1998 C C . ARG B 1 114 ? 20.94 -3.185 2.648 1 45.93 114 ARG B C 1
ATOM 2000 O O . ARG B 1 114 ? 21.925 -3.324 1.92 1 45.93 114 ARG B O 1
ATOM 2007 N N . ASP B 1 115 ? 19.956 -3.863 2.443 1 41.84 115 ASP B N 1
ATOM 2008 C CA . ASP B 1 115 ? 19.945 -4.849 1.367 1 41.84 115 ASP B CA 1
ATOM 2009 C C . ASP B 1 115 ? 19.437 -4.235 0.065 1 41.84 115 ASP B C 1
ATOM 2011 O O . ASP B 1 115 ? 19.092 -4.956 -0.875 1 41.84 115 ASP B O 1
ATOM 2015 N N . ILE B 1 116 ? 18.998 -3.095 0.075 1 42.74 116 ILE B N 1
ATOM 2016 C CA . ILE B 1 116 ? 18.655 -2.722 -1.293 1 42.74 116 ILE B CA 1
ATOM 2017 C C . ILE B 1 116 ? 19.922 -2.658 -2.143 1 42.74 116 ILE B C 1
ATOM 2019 O O . ILE B 1 116 ? 20.704 -1.711 -2.032 1 42.74 116 ILE B O 1
ATOM 2023 N N . ALA B 1 117 ? 20.57 -3.697 -2.364 1 36.72 117 ALA B N 1
ATOM 2024 C CA . ALA B 1 117 ? 21.68 -3.674 -3.314 1 36.72 117 ALA B CA 1
ATOM 2025 C C . ALA B 1 117 ? 21.323 -2.861 -4.555 1 36.72 117 ALA B C 1
ATOM 2027 O O . ALA B 1 117 ? 20.215 -2.979 -5.084 1 36.72 117 ALA B O 1
ATOM 2028 N N . PRO B 1 118 ? 21.924 -1.763 -4.788 1 36.1 118 PRO B N 1
ATOM 2029 C CA . PRO B 1 118 ? 21.709 -1.186 -6.11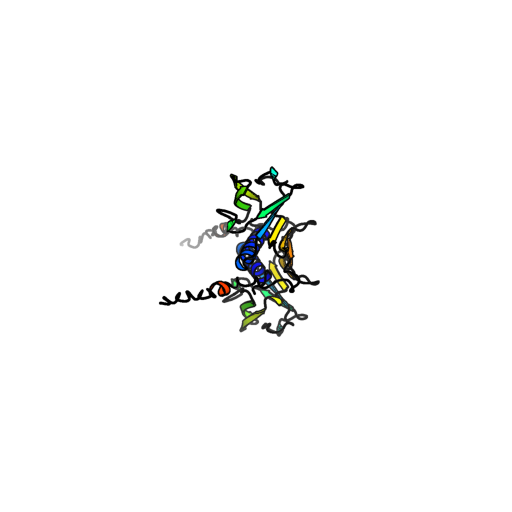7 1 36.1 118 PRO B CA 1
ATOM 2030 C C . PRO B 1 118 ? 21.657 -2.244 -7.217 1 36.1 118 PRO B C 1
ATOM 2032 O O . PRO B 1 118 ? 22.429 -3.205 -7.192 1 36.1 118 PRO B O 1
ATOM 2035 N N . VAL B 1 119 ? 20.477 -2.616 -7.656 1 35.52 119 VAL B N 1
ATOM 2036 C CA . VAL B 1 119 ? 20.564 -3.438 -8.858 1 35.52 119 VAL B CA 1
ATOM 2037 C C . VAL B 1 119 ? 21.755 -2.993 -9.704 1 35.52 119 VAL B C 1
ATOM 2039 O O . VAL B 1 119 ? 21.91 -1.803 -9.991 1 35.52 119 VAL B O 1
ATOM 2042 N N . PRO B 1 120 ? 22.839 -3.589 -9.647 1 35.29 120 PRO B N 1
ATOM 2043 C CA . PRO B 1 120 ? 23.917 -3.22 -10.567 1 35.29 120 PRO B CA 1
ATOM 2044 C C . PRO B 1 120 ? 23.405 -2.86 -11.961 1 35.29 120 PRO B C 1
ATOM 2046 O O . PRO B 1 120 ? 22.478 -3.497 -12.465 1 35.29 120 PRO B O 1
ATOM 2049 N N . GLU B 1 121 ? 23.322 -1.612 -12.262 1 34.87 121 GLU B N 1
ATOM 2050 C CA . GLU B 1 121 ? 23.116 -1.288 -13.67 1 34.87 121 GLU B CA 1
ATOM 2051 C C . GLU B 1 121 ? 23.821 -2.293 -14.577 1 34.87 121 GLU B C 1
ATOM 2053 O O . GLU B 1 121 ? 24.921 -2.755 -14.264 1 34.87 121 GLU B O 1
ATOM 2058 N N . PRO B 1 122 ? 23.041 -3.127 -15.259 1 33.94 122 PRO B N 1
ATOM 2059 C CA . PRO B 1 122 ? 23.806 -3.951 -16.198 1 33.94 122 PRO B CA 1
ATOM 2060 C C . PRO B 1 122 ? 24.982 -3.2 -16.818 1 33.94 122 PRO B C 1
ATOM 2062 O O . PRO B 1 122 ? 24.843 -2.036 -17.204 1 33.94 122 PRO B O 1
ATOM 2065 N N . ASP B 1 123 ? 26.079 -3.285 -16.222 1 32.76 123 ASP B N 1
ATOM 2066 C CA . ASP B 1 123 ? 27.269 -2.786 -16.903 1 32.76 123 ASP B CA 1
ATOM 2067 C C . ASP B 1 123 ? 27.215 -3.092 -18.399 1 32.76 123 ASP B C 1
ATOM 2069 O O . ASP B 1 123 ? 27.503 -4.214 -18.819 1 32.76 123 ASP B O 1
ATOM 2073 N N . THR B 1 124 ? 26.07 -2.719 -19.034 1 30.85 124 THR B N 1
ATOM 2074 C CA . THR B 1 124 ? 26.042 -2.889 -20.482 1 30.85 124 THR B CA 1
ATOM 2075 C C . THR B 1 124 ? 27.308 -2.324 -21.119 1 30.85 124 THR B C 1
ATOM 2077 O O . THR B 1 124 ? 27.415 -2.255 -22.345 1 30.85 124 THR B O 1
ATOM 2080 N N . LYS B 1 125 ? 28.084 -1.571 -20.244 1 31.85 125 LYS B N 1
ATOM 2081 C CA . LYS B 1 125 ? 29.149 -1.032 -21.085 1 31.85 125 LYS B CA 1
ATOM 2082 C C . LYS B 1 125 ? 30.065 -2.143 -21.591 1 31.85 125 LYS B C 1
ATOM 2084 O O . LYS B 1 125 ? 31.075 -1.873 -22.245 1 31.85 125 LYS B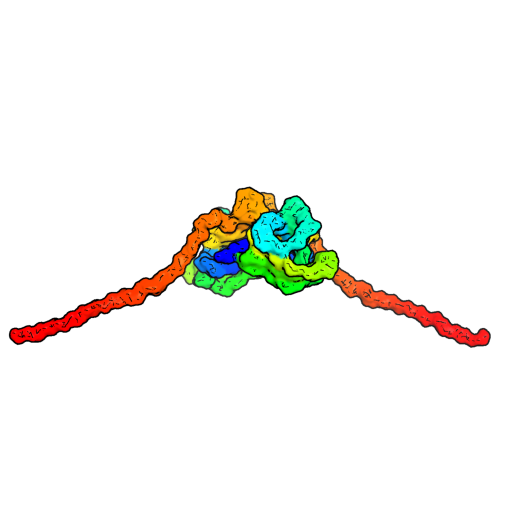 O 1
ATOM 2089 N N . LYS B 1 126 ? 30.073 -3.278 -20.78 1 30.38 126 LYS B N 1
ATOM 2090 C CA . LYS B 1 126 ? 31.282 -4.024 -21.115 1 30.38 126 LYS B CA 1
ATOM 2091 C C . LYS B 1 126 ? 31.163 -4.674 -22.491 1 30.38 126 LYS B C 1
ATOM 2093 O O . LYS B 1 126 ? 32.042 -5.435 -22.901 1 30.38 126 LYS B O 1
ATOM 2098 N N . ALA B 1 127 ? 29.863 -4.751 -22.996 1 31.54 127 ALA B N 1
ATOM 2099 C CA . ALA B 1 127 ? 29.939 -5.712 -24.093 1 31.54 127 ALA B CA 1
ATOM 2100 C C . ALA B 1 127 ? 30.72 -5.139 -25.272 1 31.54 127 ALA B C 1
ATOM 2102 O O . ALA B 1 127 ? 30.9 -5.811 -26.291 1 31.54 127 ALA B O 1
ATOM 2103 N N . ASP B 1 128 ? 30.899 -3.837 -25.239 1 29.82 128 ASP B N 1
ATOM 2104 C CA . ASP B 1 128 ? 31.301 -3.446 -26.587 1 29.82 128 ASP B CA 1
ATOM 2105 C C . ASP B 1 128 ? 32.729 -3.895 -26.885 1 29.82 128 ASP B C 1
ATOM 2107 O O . ASP B 1 128 ? 33.314 -3.494 -27.893 1 29.82 128 ASP B O 1
ATOM 2111 N N . SER B 1 129 ? 33.447 -4.244 -25.771 1 28.62 129 SER B N 1
ATOM 2112 C CA . SER B 1 129 ? 34.831 -4.372 -26.214 1 28.62 129 SER B CA 1
ATOM 2113 C C . SER B 1 129 ? 35.018 -5.6 -27.099 1 28.62 129 SER B C 1
ATOM 2115 O O . SER B 1 129 ? 35.079 -6.726 -26.602 1 28.62 129 SER B O 1
ATOM 2117 N N . ALA B 1 130 ? 34.234 -5.707 -28.109 1 28.71 130 ALA B N 1
ATOM 2118 C CA . ALA B 1 130 ? 34.472 -6.633 -29.213 1 28.71 130 ALA B CA 1
ATOM 2119 C C . ALA B 1 130 ? 35.947 -6.656 -29.602 1 28.71 130 ALA B C 1
ATOM 2121 O O . ALA B 1 130 ? 36.515 -5.623 -29.967 1 28.71 130 ALA B O 1
ATOM 2122 N N . LYS B 1 131 ? 36.704 -7.499 -28.906 1 27.85 131 LYS B N 1
ATOM 2123 C CA . LYS B 1 131 ? 38.087 -7.828 -29.24 1 27.85 131 LYS B CA 1
ATOM 2124 C C . LYS B 1 131 ? 38.236 -8.133 -30.728 1 27.85 131 LYS B C 1
ATOM 2126 O O . LYS B 1 131 ? 37.513 -8.972 -31.27 1 27.85 131 LYS B O 1
ATOM 2131 N N . LYS B 1 132 ? 38.751 -7.197 -31.463 1 31.41 132 LYS B N 1
ATOM 2132 C CA . LYS B 1 132 ? 39.245 -7.236 -32.836 1 31.41 132 LYS B CA 1
ATOM 2133 C C . LYS B 1 132 ? 40.114 -8.468 -33.073 1 31.41 132 LYS B C 1
ATOM 2135 O O . LYS B 1 132 ? 41.229 -8.556 -32.554 1 31.41 132 LYS B O 1
ATOM 2140 N N . VAL B 1 133 ? 39.464 -9.716 -32.82 1 25.35 133 VAL B N 1
ATOM 2141 C CA . VAL B 1 133 ? 40.271 -10.868 -33.21 1 25.35 133 VAL B CA 1
ATOM 2142 C C . VAL B 1 133 ? 40.874 -10.632 -34.593 1 25.35 133 VAL B C 1
ATOM 2144 O O . VAL B 1 133 ? 40.149 -10.374 -35.558 1 25.35 133 VAL B O 1
ATOM 2147 N N . ASP B 1 134 ? 42.061 -10.105 -34.609 1 26.77 134 ASP B N 1
ATOM 2148 C CA . ASP B 1 134 ? 42.977 -9.924 -35.731 1 26.77 134 ASP B CA 1
ATOM 2149 C C . ASP B 1 134 ? 43.113 -11.211 -36.542 1 26.77 134 ASP B C 1
ATOM 2151 O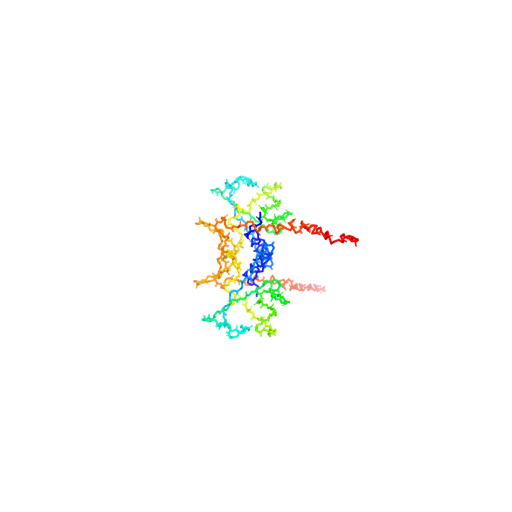 O . ASP B 1 134 ? 43.553 -12.237 -36.02 1 26.77 134 ASP B O 1
ATOM 2155 N N . ARG B 1 135 ? 42.208 -11.546 -37.457 1 27.29 135 ARG B N 1
ATOM 2156 C CA . ARG B 1 135 ? 42.269 -12.568 -38.496 1 27.29 135 ARG B CA 1
ATOM 2157 C C . ARG B 1 135 ? 43.555 -12.449 -39.307 1 27.29 135 ARG B C 1
ATOM 2159 O O . ARG B 1 135 ? 43.618 -11.682 -40.27 1 27.29 135 ARG B O 1
ATOM 2166 N N . SER B 1 136 ? 44.694 -12.458 -38.664 1 31.42 136 SER B N 1
ATOM 2167 C CA . SER B 1 136 ? 45.947 -12.41 -39.412 1 31.42 136 SER B CA 1
ATOM 2168 C C . SER B 1 136 ? 46.104 -13.635 -40.305 1 31.42 136 SER B C 1
ATOM 2170 O O . SER B 1 136 ? 46.783 -14.596 -39.937 1 31.42 136 SER B O 1
ATOM 2172 N N . PHE B 1 137 ? 45.027 -14.169 -40.949 1 25.92 137 PHE B N 1
ATOM 2173 C CA . PHE B 1 137 ? 45.151 -15.343 -41.806 1 25.92 137 PHE B CA 1
ATOM 2174 C C . PHE B 1 137 ? 46.302 -15.175 -42.791 1 25.92 137 PHE B C 1
ATOM 2176 O O . PHE B 1 137 ? 47.067 -16.112 -43.025 1 25.92 137 PHE B O 1
ATOM 2183 N N . LEU B 1 138 ? 46.291 -14.167 -43.806 1 28.17 138 LEU B N 1
ATOM 2184 C CA . LEU B 1 138 ? 46.384 -14.619 -45.19 1 28.17 138 LEU B CA 1
ATOM 2185 C C . LEU B 1 138 ? 47.838 -14.831 -45.596 1 28.17 138 LEU B C 1
ATOM 2187 O O . LEU B 1 138 ? 48.122 -15.176 -46.745 1 28.17 138 LEU B O 1
ATOM 2191 N N . ARG B 1 139 ? 48.826 -14.579 -44.799 1 23.21 139 ARG B N 1
ATOM 2192 C CA . ARG B 1 139 ? 49.944 -14.282 -45.689 1 23.21 139 ARG B CA 1
ATOM 2193 C C . ARG B 1 139 ? 50.28 -15.484 -46.565 1 23.21 139 ARG B C 1
ATOM 2195 O O . ARG B 1 139 ? 50.183 -16.63 -46.12 1 23.21 139 ARG B O 1
ATOM 2202 N N . VAL B 1 140 ? 51.061 -15.045 -47.818 1 22.13 140 VAL B N 1
ATOM 2203 C CA . VAL B 1 140 ? 51.47 -15.364 -49.182 1 22.13 140 VAL B CA 1
ATOM 2204 C C . VAL B 1 140 ? 52.238 -16.684 -49.196 1 22.13 140 VAL B C 1
ATOM 2206 O O . VAL B 1 140 ? 52.767 -17.112 -48.168 1 22.13 140 VAL B O 1
ATOM 2209 N N . VAL B 1 141 ? 53.302 -16.689 -50.219 1 28.88 141 VAL B N 1
ATOM 2210 C CA . VAL B 1 141 ? 53.541 -17.19 -51.569 1 28.88 141 VAL B CA 1
ATOM 2211 C C . VAL B 1 141 ? 54.403 -18.448 -51.508 1 28.88 141 VAL B C 1
ATOM 2213 O O . VAL B 1 141 ? 54.056 -19.475 -52.096 1 28.88 141 VAL B O 1
ATOM 2216 N N . LYS B 1 142 ? 55.66 -18.268 -52.152 1 30.09 142 LYS B N 1
ATOM 2217 C CA . LYS B 1 142 ? 56.511 -19.364 -52.604 1 30.09 142 LYS B CA 1
ATOM 2218 C C . LYS B 1 142 ? 56.976 -20.22 -51.43 1 30.09 142 LYS B C 1
ATOM 2220 O O . LYS B 1 142 ? 57.231 -19.703 -50.34 1 30.09 142 LYS B O 1
#

Nearest PDB structures (foldseek):
  1ou9-assembly2_B  TM=9.670E-01  e=1.830E-12  Haemophilus influenzae
  1zsz-assembly2_B  TM=9.699E-01  e=4.280E-12  Haemophilus influenzae
  1zsz-assembly2_C  TM=9.658E-01  e=3.047E-12  Haemophilus influenzae
  1twb-assembly1_A  TM=9.704E-01  e=7.541E-12  Haemophilus influenzae
  1ou9-assembly1_A  TM=9.723E-01  e=1.256E-11  Haemophilus influenzae

pLDDT: mean 83.11, std 26.63, range [22.13, 98.96]

Solvent-accessible surface area (backbone atoms only — not comparable to full-atom values): 16430 Å² total; per-residue (Å²): 130,71,48,67,60,32,42,39,49,44,32,46,50,52,48,30,52,75,66,73,45,44,34,31,35,35,32,44,59,75,45,85,82,46,38,67,72,66,91,63,50,55,95,50,26,35,78,42,66,60,31,76,90,54,42,44,78,73,42,75,43,54,62,31,35,33,31,31,37,66,60,93,85,41,78,40,76,35,36,36,39,45,89,30,51,40,27,44,26,22,69,88,70,59,33,28,44,30,52,45,90,90,47,76,31,33,39,34,40,63,46,86,78,72,69,75,59,71,74,69,67,76,71,68,70,65,69,67,74,68,73,77,75,76,79,75,77,82,76,84,76,128,130,71,49,67,61,33,44,38,50,45,31,46,49,51,49,31,51,74,67,74,46,44,34,32,35,35,32,44,59,73,44,84,82,45,38,68,71,66,91,64,50,55,95,50,27,34,77,43,67,60,32,76,90,53,41,42,79,74,42,74,44,55,64,32,36,35,30,29,36,65,60,93,84,41,77,40,76,35,37,36,38,46,90,30,51,41,27,43,25,23,70,86,70,57,32,29,43,30,51,46,90,90,47,78,29,34,38,33,40,64,46,88,78,73,69,74,59,71,74,71,66,74,69,66,71,63,68,68,71,68,74,76,74,76,78,80,68,78,82,90,83,134

Organism: Piscirickettsia salmonis (NCBI:txid1238)

Sequence (284 aa):
MALLRSYLIRSCYDWIVAHQLTPYLLVDATLDDVDVPEEYIDKGKIILNLAPAAVNDLEIEESCIHFSAGFGGVLRRIYVPINAALALYARENNMGVYSRDDGPGMWVNEGDGRDIAPVPEPDTKKADSAKKVDRSFLRVVKMALLRSYLIRSCYDWIVAHQLTPYLLVDATLDDVDVPEEYIDKGKIILNLAPAAVNDLEIEESCIHFSAGFGGVLRRIYVPINAALALYARENNMGVYSRDDGPGMWVNEGDGRDIAPVPEPDTKKADSAKKVDRSFLRVVK

Secondary structure (DSSP, 8-state):
---HHHHHHHHHHHHHHHTT--EEEEEETTSTT-B--GGG-BTTEEEEE--TTTEEEEEE-SSEEEEEEEETTEEEEEEEEGGGEEEEEETTT--EEEE-TTSS-EEEE---SS---------GGGGG--------------/---HHHHHHHHHHHHHHHTT--EEEEEETTSTT-B--GGG-BTTEEEEE--TTTEEEEEE-SSEEEEEEEETTEEEEEEEEGGGEEEEEETTT--EEEE-TTSS-EEEE---SS---------GGGGG--------------

InterPro domains:
  IPR007481 Stringent starvation protein B [PF04386] (4-101)
  IPR007481 Stringent starvation protein B [PIRSF005276] (2-142)
  IPR007481 Stringent starvation protein B [PTHR37486] (5-142)
  IPR036760 SspB-like superfamily [G3DSA:2.30.30.220] (1-134)
  IPR036760 SspB-like superfamily [SSF101738] (2-112)

Foldseek 3Di:
DFDPLLVQLVVQVVVCVVLVFKKKWKFQQQDPPWDDDPVQDDPRIHIDTPHPVFWAPWDRDRFWTWTWGDDPNDIDIGIGTSVGGQWIATPQFRATWGADPVDGDIDGDPGPVPPPPRPPPPCVVPPPPPPPPCPPDPDPDD/DFDPLLVQLVVQVVVCVVLVFKKKWKFQQQDPPWDDDPVQDDPRIHIDTDHPVFWAPWDRDRFWTWTWGDDPNDIDIGIGTSVGGQWIATPQFRATWGADPVDGDIDGDPGPVPPPPRPPPPCVVPPVPPPPPPCVPDDDDD

Radius of gyration: 27.3 Å; Cα contacts (8 Å, |Δi|>4): 512; chains: 2; bounding box: 127×68×74 Å